Protein 7LWH (pdb70)

B-factor: mean 33.45, std 17.4, range [9.95, 141.79]

Radius of gyration: 21.9 Å; Cα contacts (8 Å, |Δi|>4): 485; chains: 2; bounding box: 52×49×63 Å

Foldseek 3Di:
DEWEAALPDIDADPDDQQDALQRVLVVVCVVLVHDVSLQKFWWDDDPHDIDTGDRPGHPVVDPFDPDPHGYTYIAGLADDLQCVLPPFALSVLVSVLSVLQCCQQQVVADDDLVLLLLLLLLVCCLVPPADDCVPCDQCNCVPPSRHHVVNVVVDPDDPSRSVVSSVVNNNVPHPQYNSRSSSVSVRSSSVQQCPAWDWAWKAFPVRQIWIWTQHLQFIFIGRVVDSRDGPDGQGLVQWPDWDDDDQKIWTHGPDPVDDITMIGHPDPVVVVVVVVSRVSSSVSNVQSVDDDDVVVVVSNVVNVVVVVVVVVVVD/DPPPPCPVVVVVVVVVCVVVDPD

Solvent-accessible surface area: 19196 Å² total; per-residue (Å²): 89,5,72,0,28,8,48,93,44,110,29,101,20,146,24,85,155,153,49,83,0,111,56,0,15,41,41,0,4,158,81,43,43,6,94,2,39,67,7,14,7,1,36,6,88,36,185,149,48,97,8,27,7,78,68,126,85,62,2,94,99,9,88,30,54,196,110,143,49,16,45,0,79,3,33,4,39,14,22,2,29,46,0,76,119,34,10,20,30,82,40,0,24,26,9,1,8,33,11,0,51,121,9,2,21,78,72,127,8,79,0,23,18,19,0,2,0,2,2,3,0,18,14,3,1,8,138,78,30,54,59,59,84,84,100,16,124,201,30,46,4,75,176,46,118,29,10,0,147,53,0,76,106,82,37,115,22,71,116,71,54,10,14,97,49,0,18,75,42,0,42,122,9,167,47,106,50,115,37,86,0,7,24,28,4,1,70,0,0,22,47,8,81,21,19,11,20,40,43,26,79,6,118,24,116,178,31,65,106,7,13,0,0,0,12,12,93,0,2,13,1,4,50,49,157,65,104,60,89,43,119,62,52,6,41,1,88,94,13,141,56,44,44,69,79,139,83,44,2,10,0,66,13,97,62,188,172,74,121,74,39,92,2,44,5,88,143,107,111,48,2,135,38,0,45,98,3,6,107,47,5,42,55,9,10,100,99,60,124,143,102,75,58,114,88,31,106,85,2,60,35,94,22,155,125,79,118,61,115,100,87,153,128,186,172,157,96,18,36,132,22,113,150,13,3,70,71,3,84,88,44,1,130,102,66,34,73,213

Nearest PDB structures (foldseek):
  7lwh-assembly1_A  TM=1.003E+00  e=2.485E-61  Homo sapiens
  4zrk-assembly3_C  TM=9.806E-01  e=9.243E-53  Mus musculus
  1isn-assembly1_A  TM=9.657E-01  e=2.397E-52  Mus musculus
  6cds-assembly2_B  TM=9.079E-01  e=3.383E-54  Homo sapiens
  4zrj-assembly1_A  TM=9.533E-01  e=4.949E-51  Homo sapiens

InterPro domains:
  IPR000299 FERM domain [PS50057] (22-311)
  IPR000798 Ezrin/radixin/moesin-like [PR00661] (34-53)
  IPR000798 Ezrin/radixin/moesin-like [PR00661] (85-104)
  IPR000798 Ezrin/radixin/moesin-like [PR00661] (129-150)
  IPR000798 Ezrin/radixin/moesin-like [PR00661] (175-192)
  IPR000798 Ezrin/radixin/moesin-like [PR00661] (225-245)
  IPR000798 Ezrin/radixin/moesin-like [PR00661] (300-319)
  IPR000798 Ezrin/radixin/moesin-like [PR00661] (572-593)
  IPR008954 Moesin tail domain superfamily [G3DSA:6.10.360.10] (520-594)
  IPR008954 Moesin tail domain superfamily [SSF48678] (503-595)
  IPR011174 Ezrin/radixin/moesin [PIRSF002305] (15-595)
  IPR011174 Ezrin/radixin/moesin [PTHR23281] (15-594)
  IPR011259 Ezrin/radixin/moesin, C-terminal [PF00769] (519-595)
  IPR011993 PH-like domain superfamily [G3DSA:2.30.29.30] (217-312)
  IPR014352 FERM/acyl-CoA-binding protein superfamily [G3DSA:1.20.80.10] (99-215)
  IPR018979 FERM, N-terminal [PF09379] (28-86)
  IPR018980 FERM, C-terminal PH-like domain [PF09380] (226-314)
  IPR018980 FERM, C-terminal PH-like domain [SM01196] (226-315)
  IPR019747 FERM conserved site [PS00660] (74-104)
  IPR019747 FERM conserved site [PS00661] (192-221)

GO terms:
  GO:0005515 protein binding (F, IPI)
  GO:0005737 cytoplasm (C, IDA)
  GO:0035329 hippo signaling (P, IDA)
  GO:0035591 signaling adaptor activity (F, IDA)
  GO:0060243 negative regulation of cell growth involved in contact inhibition (P, IDA)
  GO:0005730 nucleolus (C, IDA)
  GO:0048471 perinuclear region of cytoplasm (C, IDA)
  GO:0005769 early endosome (C, IDA)
  GO:0022408 negative regulation of cell-cell adhesion (P, IDA)
  GO:0046426 negative regulation of receptor signaling pathway via JAK-STAT (P, IDA)
  GO:0008285 negative regulation of cell population proliferation (P, IDA)
  GO:0001953 negative regulation of cell-matrix adhesion (P, TAS)
  GO:0030336 negative regulation of cell migration (P, TAS)
  GO:0014010 Schwann cell proliferation (P, IMP)
  GO:0030036 actin cytoskeleton organization (P, IMP)
  GO:0051496 positive regulation of stress fiber assembly (P, IMP)
  GO:0008285 negative regulation of cell population proliferation (P, IMP)
  GO:0005634 nucleus (C, IDA)
  GO:0035330 regulation of hippo signaling (P, IMP)
  GO:0042981 regulation of apoptotic process (P, IMP)

Secondary structure (DSSP, 8-state):
-EEEE-SS-EEEE---TT-BHHHHHHHHHHHHT---GGGEEEEEESSS-EEE--TTSBTTTSS----SSEEEEEEESS--S-HHHH--SHHHHHHHHHHHHHHHHTTSS---HHHHHHHHHHHHHHHH-S--TTTS-TTTTTT---S-HHHHTTB---HHHHHHHHHHHHHHTTT--HHHHHHHHHHHHTTSTTTTPEEEEEEETT--EEEEEE-SSEEEEE-TT-SSS-SEEEEGGGEEEEEEETTEEEEEESSTTSPPEEEE-S-HHHHHHHHHHHHHHHHHHHHTTSPPPHHHHHHHHHHHHHHHHHHHHH-/-TTGGGHHHHHHHHHHHGGGB--

Structure (mmCIF, N/CA/C/O backbone):
data_7LWH
#
_entry.id   7LWH
#
_cell.length_a   52.241
_cell.length_b   84.241
_cell.length_c   95.859
_cell.angle_alpha   90
_cell.angle_beta   90
_cell.angle_gamma   90
#
_symmetry.space_group_name_H-M   'P 21 21 21'
#
loop_
_entity.id
_entity.type
_entity.pdbx_description
1 polymer Merlin
2 polymer 'Serine/threonine-protein kinase LATS1'
3 non-polymer IMIDAZOLE
4 non-polymer GLYCEROL
5 water water
#
loop_
_atom_site.group_PDB
_atom_site.id
_atom_site.type_symbol
_atom_site.label_atom_id
_atom_site.label_alt_id
_atom_site.label_comp_id
_atom_site.label_asym_id
_atom_site.label_entity_id
_atom_site.label_seq_id
_atom_site.pdbx_PDB_ins_code
_atom_site.Cartn_x
_atom_site.Cartn_y
_atom_site.Cartn_z
_atom_site.occupancy
_atom_site.B_iso_or_equiv
_atom_site.auth_seq_id
_atom_site.auth_comp_id
_atom_site.auth_asym_id
_atom_site.auth_atom_id
_atom_site.pdbx_PDB_model_num
ATOM 1 N N . THR A 1 23 ? -27.259 23.44 -6.473 0 51.41 23 THR A N 1
ATOM 2 C CA . THR A 1 23 ? -26.227 22.631 -7.113 0 51.85 23 THR A CA 1
ATOM 3 C C . THR A 1 23 ? -25.758 21.51 -6.191 0 50.84 23 THR A C 1
ATOM 4 O O . THR A 1 23 ? -25.208 21.777 -5.125 0 51.15 23 THR A O 1
ATOM 8 N N . VAL A 1 24 ? -25.975 20.256 -6.597 1 45.54 24 VAL A N 1
ATOM 9 C CA . VAL A 1 24 ? -25.57 19.1 -5.792 1 45.79 24 VAL A CA 1
ATOM 10 C C . VAL A 1 24 ? -24.334 18.376 -6.354 1 45.03 24 VAL A C 1
ATOM 11 O O . VAL A 1 24 ? -24.318 18.004 -7.526 1 45.72 24 VAL A O 1
ATOM 15 N N . ARG A 1 25 ? -23.315 18.154 -5.507 1 43.74 25 ARG A N 1
ATOM 16 C CA . ARG A 1 25 ? -22.086 17.441 -5.865 1 43.04 25 ARG A CA 1
ATOM 17 C C . ARG A 1 25 ? -22.174 15.983 -5.366 1 40.99 25 ARG A C 1
ATOM 18 O O . ARG A 1 25 ? -22.429 15.757 -4.188 1 41.13 25 ARG A O 1
ATOM 26 N N . ILE A 1 26 ? -21.971 15.008 -6.258 1 39.51 26 ILE A N 1
ATOM 27 C CA . ILE A 1 26 ? -22.012 13.59 -5.892 1 38.52 26 ILE A CA 1
ATOM 28 C C . ILE A 1 26 ? -20.616 12.988 -6.029 1 37.33 26 ILE A C 1
ATOM 29 O O . ILE A 1 26 ? -20.075 12.95 -7.127 1 37.46 26 ILE A O 1
ATOM 34 N N . VAL A 1 27 ? -20.035 12.516 -4.927 1 36.18 27 VAL A N 1
ATOM 35 C CA . VAL A 1 27 ? -18.699 11.917 -4.953 1 35.16 27 VAL A CA 1
ATOM 36 C C . VAL A 1 27 ? -18.77 10.376 -4.876 1 33.74 27 VAL A C 1
ATOM 37 O O . VAL A 1 27 ? -19.207 9.84 -3.857 1 33.97 27 VAL A O 1
ATOM 41 N N . THR A 1 28 ? -18.38 9.676 -5.95 1 32.65 28 THR A N 1
ATOM 42 C CA . THR A 1 28 ? -18.278 8.204 -5.954 1 31.85 28 THR A CA 1
ATOM 43 C C . THR A 1 28 ? -16.811 7.84 -5.565 1 31.62 28 THR A C 1
ATOM 44 O O . THR A 1 28 ? -15.991 8.748 -5.353 1 31.82 28 THR A O 1
ATOM 48 N N . MET A 1 29 ? -16.468 6.536 -5.481 1 31.04 29 MET A N 1
ATOM 49 C CA . MET A 1 29 ? -15.102 6.151 -5.152 1 31.88 29 MET A CA 1
ATOM 50 C C . MET A 1 29 ? -14.069 6.606 -6.204 1 34.32 29 MET A C 1
ATOM 51 O O . MET A 1 29 ? -12.891 6.743 -5.855 1 34.77 29 MET A O 1
ATOM 56 N N . ASP A 1 30 ? -14.494 6.85 -7.469 1 36.02 30 ASP A N 1
ATOM 57 C CA . ASP A 1 30 ? -13.518 7.273 -8.483 1 38.06 30 ASP A CA 1
ATOM 58 C C . ASP A 1 30 ? -13.924 8.471 -9.329 1 41.03 30 ASP A C 1
ATOM 59 O O . ASP A 1 30 ? -13.185 8.82 -10.249 1 41.34 30 ASP A O 1
ATOM 64 N N . ALA A 1 31 ? -15.088 9.074 -9.062 1 42.48 31 ALA A N 1
ATOM 65 C CA . ALA A 1 31 ? -15.56 10.187 -9.889 1 44.55 31 ALA A CA 1
ATOM 66 C C . ALA A 1 31 ? -16.353 11.217 -9.094 1 46.84 31 ALA A C 1
ATOM 67 O O . ALA A 1 31 ? -16.849 10.922 -8.011 1 46.95 31 ALA A O 1
ATOM 69 N N . GLU A 1 32 ? -16.448 12.447 -9.617 1 48.6 32 GLU A N 1
ATOM 70 C CA . GLU A 1 32 ? -17.228 13.506 -9.001 1 50.57 32 GLU A CA 1
ATOM 71 C C . GLU A 1 32 ? -18.193 14.022 -10.06 1 52.26 32 GLU A C 1
ATOM 72 O O . GLU A 1 32 ? -17.779 14.33 -11.178 1 52.28 32 GLU A O 1
ATOM 78 N N . MET A 1 33 ? -19.486 14.039 -9.741 1 53.34 33 MET A N 1
ATOM 79 C CA . MET A 1 33 ? -20.5 14.497 -10.68 1 55.06 33 MET A CA 1
ATOM 80 C C . MET A 1 33 ? -21.23 15.716 -10.13 1 56 33 MET A C 1
ATOM 81 O O . MET A 1 33 ? -21.303 15.907 -8.916 1 56 33 MET A O 1
ATOM 86 N N . GLU A 1 34 ? -21.789 16.534 -11.024 1 56.66 34 GLU A N 1
ATOM 87 C CA . GLU A 1 34 ? -22.575 17.686 -10.609 1 57.66 34 GLU A CA 1
ATOM 88 C C . GLU A 1 34 ? -23.955 17.603 -11.24 1 58.3 34 GLU A C 1
ATOM 89 O O . GLU A 1 34 ? -24.073 17.284 -12.423 1 58.6 34 GLU A O 1
ATOM 95 N N . PHE A 1 35 ? -25.003 17.798 -10.434 1 58.44 35 PHE A N 1
ATOM 96 C CA . PHE A 1 35 ? -26.369 17.692 -10.933 1 59.13 35 PHE A CA 1
ATOM 97 C C . PHE A 1 35 ? -27.181 18.946 -10.663 1 59.39 35 PHE A C 1
ATOM 98 O O . PHE A 1 35 ? -27.009 19.58 -9.622 1 59.48 35 PHE A O 1
ATOM 106 N N . ASN A 1 36 ? -28.071 19.298 -11.6 0 63.21 36 ASN A N 1
ATOM 107 C CA . ASN A 1 36 ? -28.958 20.447 -11.463 0 64.05 36 ASN A CA 1
ATOM 108 C C . ASN A 1 36 ? -30.234 19.953 -10.793 0 64.35 36 ASN A C 1
ATOM 109 O O . ASN A 1 36 ? -31.247 19.734 -11.455 0 64.68 36 ASN A O 1
ATOM 114 N N . CYS A 1 37 ? -30.159 19.734 -9.48 1 65.02 37 CYS A N 1
ATOM 115 C CA . CYS A 1 37 ? -31.248 19.207 -8.665 1 65.64 37 CYS A CA 1
ATOM 116 C C . CYS A 1 37 ? -32.434 20.162 -8.555 1 66.3 37 CYS A C 1
ATOM 117 O O . CYS A 1 37 ? -32.249 21.358 -8.339 1 66.51 37 CYS A O 1
ATOM 120 N N . GLU A 1 38 ? -33.653 19.633 -8.699 1 66.51 38 GLU A N 1
ATOM 121 C CA . GLU A 1 38 ? -34.86 20.448 -8.58 1 67.28 38 GLU A CA 1
ATOM 122 C C . GLU A 1 38 ? -35.161 20.761 -7.113 1 67.92 38 GLU A C 1
ATOM 123 O O . GLU A 1 38 ? -34.779 20.001 -6.223 1 67.98 38 GLU A O 1
ATOM 129 N N . MET A 1 39 ? -35.828 21.896 -6.864 1 68.18 39 MET A N 1
ATOM 130 C CA . MET A 1 39 ? -36.17 22.361 -5.518 1 68.79 39 MET A CA 1
ATOM 131 C C . MET A 1 39 ? -37.15 21.431 -4.801 1 68.82 39 MET A C 1
ATOM 132 O O . MET A 1 39 ? -37.007 21.202 -3.602 1 68.77 39 MET A O 1
ATOM 137 N N . LYS A 1 40 ? -38.147 20.905 -5.521 0 62.27 40 LYS A N 1
ATOM 138 C CA . LYS A 1 40 ? -39.139 20.014 -4.922 0 62.03 40 LYS A CA 1
ATOM 139 C C . LYS A 1 40 ? -38.788 18.537 -5.117 0 61.04 40 LYS A C 1
ATOM 140 O O . LYS A 1 40 ? -39.68 17.699 -5.236 0 61.32 40 LYS A O 1
ATOM 146 N N . TRP A 1 41 ? -37.492 18.212 -5.126 0 59.57 41 TRP A N 1
ATOM 147 C CA . TRP A 1 41 ? -37.042 16.838 -5.312 0 58.35 41 TRP A CA 1
ATOM 148 C C . TRP A 1 41 ? -36.755 16.133 -3.994 0 55.96 41 TRP A C 1
ATOM 149 O O . TRP A 1 41 ? -36.178 16.722 -3.082 0 55.89 41 TRP A O 1
ATOM 160 N N . LYS A 1 42 ? -37.142 14.861 -3.906 1 44.52 42 LYS A N 1
ATOM 161 C CA . LYS A 1 42 ? -36.896 14.024 -2.725 1 44.88 42 LYS A CA 1
ATOM 162 C C . LYS A 1 42 ? -35.639 13.15 -2.934 1 44.23 42 LYS A C 1
ATOM 163 O O . LYS A 1 42 ? -35.146 13.043 -4.056 1 44.1 42 LYS A O 1
ATOM 169 N N . GLY A 1 43 ? -35.145 12.531 -1.86 1 44.06 43 GLY A N 1
ATOM 170 C CA . GLY A 1 43 ? -33.971 11.658 -1.894 1 43.87 43 GLY A CA 1
ATOM 171 C C . GLY A 1 43 ? -33.994 10.616 -2.995 1 43.53 43 GLY A C 1
ATOM 172 O O . GLY A 1 43 ? -32.997 10.419 -3.686 1 43.44 43 GLY A O 1
ATOM 173 N N . LYS A 1 44 ? -35.167 10.01 -3.218 1 43.39 44 LYS A N 1
ATOM 174 C CA . LYS A 1 44 ? -35.4 9.016 -4.261 1 43.74 44 LYS A CA 1
ATOM 175 C C . LYS A 1 44 ? -35.111 9.562 -5.657 1 43 44 LYS A C 1
ATOM 176 O O . LYS A 1 44 ? -34.534 8.857 -6.481 1 43.14 44 LYS A O 1
ATOM 182 N N . ASP A 1 45 ? -35.497 10.818 -5.931 1 41.92 45 ASP A N 1
ATOM 183 C CA . ASP A 1 45 ? -35.274 11.425 -7.244 1 41.02 45 ASP A CA 1
ATOM 184 C C . ASP A 1 45 ? -33.795 11.649 -7.537 1 40.23 45 ASP A C 1
ATOM 185 O O . ASP A 1 45 ? -33.342 11.391 -8.651 1 40.49 45 ASP A O 1
ATOM 190 N N . LEU A 1 46 ? -33.051 12.143 -6.551 1 39.36 46 LEU A N 1
ATOM 191 C CA . LEU A 1 46 ? -31.622 12.377 -6.718 1 38.94 46 LEU A CA 1
ATOM 192 C C . LEU A 1 46 ? -30.889 11.037 -6.822 1 38.34 46 LEU A C 1
ATOM 193 O O . LEU A 1 46 ? -30.069 10.865 -7.714 1 38.75 46 LEU A O 1
ATOM 198 N N . PHE A 1 47 ? -31.223 10.079 -5.955 1 37.82 47 PHE A N 1
ATOM 199 C CA . PHE A 1 47 ? -30.59 8.758 -5.966 1 37.51 47 PHE A CA 1
ATOM 200 C C . PHE A 1 47 ? -30.784 8.049 -7.303 1 38.09 47 PHE A C 1
ATOM 201 O O . PHE A 1 47 ? -29.812 7.566 -7.893 1 37.43 47 PHE A O 1
ATOM 209 N N . ASP A 1 48 ? -32.03 8.057 -7.826 1 39.1 48 ASP A N 1
ATOM 210 C CA . ASP A 1 48 ? -32.335 7.435 -9.111 1 40.17 48 ASP A CA 1
ATOM 211 C C . ASP A 1 48 ? -31.572 8.058 -10.262 1 40.34 48 ASP A C 1
ATOM 212 O O . ASP A 1 48 ? -31.106 7.334 -11.139 1 40.4 48 ASP A O 1
ATOM 217 N N . LEU A 1 49 ? -31.396 9.388 -10.239 1 40.28 49 LEU A N 1
ATOM 218 C CA . LEU A 1 49 ? -30.643 10.09 -11.268 1 40.65 49 LEU A CA 1
ATOM 219 C C . LEU A 1 49 ? -29.185 9.654 -11.26 1 40.1 49 LEU A C 1
ATOM 220 O O . LEU A 1 49 ? -28.626 9.38 -12.319 1 40.59 49 LEU A O 1
ATOM 225 N N . VAL A 1 50 ? -28.581 9.563 -10.065 1 39.35 50 VAL A N 1
ATOM 226 C CA . VAL A 1 50 ? -27.189 9.145 -9.905 1 38.29 50 VAL A CA 1
ATOM 227 C C . VAL A 1 50 ? -27.003 7.727 -10.427 1 37.12 50 VAL A C 1
ATOM 228 O O . VAL A 1 50 ? -26.098 7.484 -11.22 1 36.85 50 VAL A O 1
ATOM 232 N N . CYS A 1 51 ? -27.879 6.798 -10.011 1 36.64 51 CYS A N 1
ATOM 233 C CA . CYS A 1 51 ? -27.78 5.416 -10.47 1 36.27 51 CYS A CA 1
ATOM 234 C C . CYS A 1 51 ? -27.967 5.304 -11.995 1 37.48 51 CYS A C 1
ATOM 235 O O . CYS A 1 51 ? -27.228 4.559 -12.635 1 36.83 51 CYS A O 1
ATOM 238 N N . ARG A 1 52 ? -28.899 6.086 -12.587 1 38.97 52 ARG A N 1
ATOM 239 C CA . ARG A 1 52 ? -29.106 6.069 -14.042 1 40.33 52 ARG A CA 1
ATOM 240 C C . ARG A 1 52 ? -27.865 6.589 -14.752 1 40.74 52 ARG A C 1
ATOM 241 O O . ARG A 1 52 ? -27.392 5.963 -15.697 1 41.01 52 ARG A O 1
ATOM 249 N N . THR A 1 53 ? -27.303 7.706 -14.264 1 40.6 53 THR A N 1
ATOM 250 C CA . THR A 1 53 ? -26.106 8.311 -14.845 1 40.71 53 THR A CA 1
ATOM 251 C C . THR A 1 53 ? -24.932 7.339 -14.815 1 40.37 53 THR A C 1
ATOM 252 O O . THR A 1 53 ? -24.17 7.258 -15.779 1 40.96 53 THR A O 1
ATOM 256 N N . LEU A 1 54 ? -24.808 6.558 -13.728 1 38.79 54 LEU A N 1
ATOM 257 C CA . LEU A 1 54 ? -23.734 5.58 -13.618 1 37.66 54 LEU A CA 1
ATOM 258 C C . LEU A 1 54 ? -23.986 4.281 -14.403 1 36.36 54 LEU A C 1
ATOM 259 O O . LEU A 1 54 ? -23.05 3.509 -14.593 1 37.12 54 LEU A O 1
ATOM 264 N N . GLY A 1 55 ? -25.23 4.017 -14.792 1 34.61 55 GLY A N 1
ATOM 265 C CA . GLY A 1 55 ? -25.609 2.765 -15.451 1 33.47 55 GLY A CA 1
ATOM 266 C C . GLY A 1 55 ? -25.662 1.611 -14.45 1 31.99 55 GLY A C 1
ATOM 267 O O . GLY A 1 55 ? -25.446 0.445 -14.798 1 32.19 55 GLY A O 1
ATOM 268 N N . LEU A 1 56 ? -25.955 1.94 -13.196 1 29.93 56 LEU A N 1
ATOM 269 C CA . LEU A 1 56 ? -25.973 0.989 -12.09 1 29.36 56 LEU A CA 1
ATOM 270 C C . LEU A 1 56 ? -27.399 0.523 -11.779 1 28.93 56 LEU A C 1
ATOM 271 O O . LEU A 1 56 ? -28.247 1.316 -11.367 1 29.92 56 LEU A O 1
ATOM 276 N N . ARG A 1 57 ? -27.663 -0.767 -11.977 1 27.8 57 ARG A N 1
ATOM 277 C CA . ARG A 1 57 ? -28.981 -1.334 -11.721 1 27.98 57 ARG A CA 1
ATOM 278 C C . ARG A 1 57 ? -29.146 -2.002 -10.35 1 26.99 57 ARG A C 1
ATOM 279 O O . ARG A 1 57 ? -30.27 -2.146 -9.874 1 26.96 57 ARG A O 1
ATOM 287 N N . GLU A 1 58 ? -28.036 -2.403 -9.691 1 26.21 58 GLU A N 1
ATOM 288 C CA . GLU A 1 58 ? -28.127 -3.015 -8.354 1 25.29 58 GLU A CA 1
ATOM 289 C C . GLU A 1 58 ? -28.123 -1.908 -7.31 1 24.93 58 GLU A C 1
ATOM 290 O O . GLU A 1 58 ? -27.202 -1.799 -6.469 1 24.38 58 GLU A O 1
ATOM 296 N N . THR A 1 59 ? -29.158 -1.078 -7.355 1 23.67 59 THR A N 1
ATOM 297 C CA . THR A 1 59 ? -29.237 0.106 -6.521 1 24.38 59 THR A CA 1
ATOM 298 C C . THR A 1 59 ? -29.412 -0.178 -5.055 1 24.16 59 THR A C 1
ATOM 299 O O . THR A 1 59 ? -29.036 0.65 -4.234 1 24.96 59 THR A O 1
ATOM 303 N N . TRP A 1 60 ? -29.97 -1.352 -4.718 1 23.72 60 TRP A N 1
ATOM 304 C CA . TRP A 1 60 ? -30.278 -1.705 -3.337 1 23.16 60 TRP A CA 1
ATOM 305 C C . TRP A 1 60 ? -29.057 -1.741 -2.408 1 21.05 60 TRP A C 1
ATOM 306 O O . TRP A 1 60 ? -29.221 -1.606 -1.19 1 22.17 60 TRP A O 1
ATOM 317 N N . PHE A 1 61 ? -27.862 -1.911 -2.98 1 19.59 61 PHE A N 1
ATOM 318 C CA . PHE A 1 61 ? -26.658 -1.918 -2.115 1 18.75 61 PHE A CA 1
ATOM 319 C C . PHE A 1 61 ? -26.236 -0.533 -1.683 1 20.65 61 PHE A C 1
ATOM 320 O O . PHE A 1 61 ? -25.421 -0.411 -0.762 1 21.09 61 PHE A O 1
ATOM 328 N N . PHE A 1 62 ? -26.674 0.511 -2.409 1 21.16 62 PHE A N 1
ATOM 329 C CA . PHE A 1 62 ? -26.112 1.838 -2.258 1 22.17 62 PHE A CA 1
ATOM 330 C C . PHE A 1 62 ? -26.99 2.906 -1.602 1 23.66 62 PHE A C 1
ATOM 331 O O . PHE A 1 62 ? -28.215 2.774 -1.49 1 24.11 62 PHE A O 1
ATOM 339 N N . GLY A 1 63 ? -26.326 3.965 -1.167 1 23.48 63 GLY A N 1
ATOM 340 C CA . GLY A 1 63 ? -26.964 5.112 -0.548 1 24.75 63 GLY A CA 1
ATOM 341 C C . GLY A 1 63 ? -26.157 6.377 -0.789 1 26.26 63 GLY A C 1
ATOM 342 O O . GLY A 1 63 ? -25.055 6.335 -1.36 1 25.79 63 GLY A O 1
ATOM 343 N N . LEU A 1 64 ? -26.715 7.51 -0.377 1 27.21 64 LEU A N 1
ATOM 344 C CA . LEU A 1 64 ? -26.026 8.793 -0.508 1 29.12 64 LEU A CA 1
ATOM 345 C C . LEU A 1 64 ? -25.785 9.269 0.909 1 31.02 64 LEU A C 1
ATOM 346 O O . LEU A 1 64 ? -26.728 9.446 1.675 1 32.48 64 LEU A O 1
ATOM 351 N N . GLN A 1 65 ? -24.523 9.362 1.303 1 31.32 65 GLN A N 1
ATOM 352 C CA . GLN A 1 65 ? -24.125 9.701 2.656 1 32.84 65 GLN A CA 1
ATOM 353 C C . GLN A 1 65 ? -23.654 11.157 2.791 1 34.48 65 GLN A C 1
ATOM 354 O O . GLN A 1 65 ? -23.127 11.722 1.848 1 34.72 65 GLN A O 1
ATOM 360 N N . TYR A 1 66 ? -23.864 11.761 3.958 1 36.04 66 TYR A N 1
ATOM 361 C CA . TYR A 1 66 ? -23.399 13.122 4.254 1 37.78 66 TYR A CA 1
ATOM 362 C C . TYR A 1 66 ? -22.985 13.228 5.722 1 38.4 66 TYR A C 1
ATOM 363 O O . TYR A 1 66 ? -23.379 12.383 6.532 1 39.02 66 TYR A O 1
ATOM 372 N N . THR A 1 67 ? -22.184 14.244 6.076 0 44.23 67 THR A N 1
ATOM 373 C CA . THR A 1 67 ? -21.734 14.414 7.457 0 46.37 67 THR A CA 1
ATOM 374 C C . THR A 1 67 ? -21.986 15.832 7.967 0 47.39 67 THR A C 1
ATOM 375 O O . THR A 1 67 ? -21.577 16.799 7.329 0 47.99 67 THR A O 1
ATOM 379 N N . ILE A 1 68 ? -22.653 15.957 9.121 0 55.09 68 ILE A N 1
ATOM 380 C CA . ILE A 1 68 ? -22.942 17.259 9.716 0 57.25 68 ILE A CA 1
ATOM 381 C C . ILE A 1 68 ? -22.683 17.248 11.229 0 58.99 68 ILE A C 1
ATOM 382 O O . ILE A 1 68 ? -23.302 16.472 11.955 0 59.41 68 ILE A O 1
ATOM 387 N N . LYS A 1 69 ? -21.762 18.114 11.689 0 59.78 69 LYS A N 1
ATOM 388 C CA . LYS A 1 69 ? -21.375 18.257 13.094 0 60.82 69 LYS A CA 1
ATOM 389 C C . LYS A 1 69 ? -20.973 16.928 13.742 0 61.36 69 LYS A C 1
ATOM 390 O O . LYS A 1 69 ? -21.477 16.584 14.812 0 61.8 69 LYS A O 1
ATOM 396 N N . ASP A 1 70 ? -20.074 16.185 13.073 0 95.37 70 ASP A N 1
ATOM 397 C CA . ASP A 1 70 ? -19.557 14.884 13.505 0 95.98 70 ASP A CA 1
ATOM 398 C C . ASP A 1 70 ? -20.654 13.825 13.65 0 96.25 70 ASP A C 1
ATOM 399 O O . ASP A 1 70 ? -20.81 13.233 14.717 0 96.3 70 ASP A O 1
ATOM 404 N N . THR A 1 71 ? -21.416 13.589 12.574 0 59.45 71 THR A N 1
ATOM 405 C CA . THR A 1 71 ? -22.49 12.598 12.574 0 58.37 71 THR A CA 1
ATOM 406 C C . THR A 1 71 ? -22.712 12.037 11.172 0 56.38 71 THR A C 1
ATOM 407 O O . THR A 1 71 ? -23.061 12.78 10.257 0 56.61 71 THR A O 1
ATOM 409 N N . VAL A 1 72 ? -22.51 10.729 11.003 0 45.59 72 VAL A N 1
ATOM 410 C CA . VAL A 1 72 ? -22.686 10.07 9.713 0 45.97 72 VAL A CA 1
ATOM 411 C C . VAL A 1 72 ? -24.164 9.761 9.463 0 44.95 72 VAL A C 1
ATOM 412 O O . VAL A 1 72 ? -24.8 9.104 10.285 0 45.54 72 VAL A O 1
ATOM 416 N N . ALA A 1 73 ? -24.716 10.239 8.34 1 38.93 73 ALA A N 1
ATOM 417 C CA . ALA A 1 73 ? -26.127 10.009 8.022 1 38.97 73 ALA A CA 1
ATOM 418 C C . ALA A 1 73 ? -26.394 9.707 6.542 1 37.68 73 ALA A C 1
ATOM 419 O O . ALA A 1 73 ? -25.62 10.113 5.676 1 37.82 73 ALA A O 1
ATOM 421 N N . TRP A 1 74 ? -27.513 9.014 6.245 1 36.36 74 TRP A N 1
ATOM 422 C CA . TRP A 1 74 ? -27.883 8.688 4.867 1 35.35 74 TRP A CA 1
ATOM 423 C C . TRP A 1 74 ? -29.072 9.516 4.42 1 36.78 74 TRP A C 1
ATOM 424 O O . TRP A 1 74 ? -29.98 9.775 5.211 1 36.72 74 TRP A O 1
ATOM 435 N N . LEU A 1 75 ? -29.103 9.865 3.139 1 37.53 75 LEU A N 1
ATOM 436 C CA . LEU A 1 75 ? -30.196 10.616 2.539 1 39.16 75 LEU A CA 1
ATOM 437 C C . LEU A 1 75 ? -31.45 9.744 2.568 1 40.18 75 LEU A C 1
ATOM 438 O O . LEU A 1 75 ? -31.432 8.628 2.053 1 40.16 75 LEU A O 1
ATOM 443 N N . LYS A 1 76 ? -32.515 10.217 3.235 1 40.83 76 LYS A N 1
ATOM 444 C CA . LYS A 1 76 ? -33.762 9.462 3.302 1 41.97 76 LYS A CA 1
ATOM 445 C C . LYS A 1 76 ? -34.485 9.579 1.971 1 43.23 76 LYS A C 1
ATOM 446 O O . LYS A 1 76 ? -34.578 10.671 1.414 1 43.58 76 LYS A O 1
ATOM 452 N N . MET A 1 77 ? -34.951 8.451 1.431 1 43.89 77 MET A N 1
ATOM 453 C CA . MET A 1 77 ? -35.636 8.439 0.144 1 44.9 77 MET A CA 1
ATOM 454 C C . MET A 1 77 ? -36.982 9.161 0.183 1 45.57 77 MET A C 1
ATOM 455 O O . MET A 1 77 ? -37.323 9.829 -0.786 1 46.1 77 MET A O 1
ATOM 460 N N . ASP A 1 78 ? -37.722 9.054 1.296 0 52.38 78 ASP A N 1
ATOM 461 C CA . ASP A 1 78 ? -39.038 9.678 1.439 0 54.45 78 ASP A CA 1
ATOM 462 C C . ASP A 1 78 ? -39.011 11.093 2.033 0 55.78 78 ASP A C 1
ATOM 463 O O . ASP A 1 78 ? -40.018 11.548 2.571 0 56.03 78 ASP A O 1
ATOM 468 N N . LYS A 1 79 ? -37.878 11.791 1.928 1 54.53 79 LYS A N 1
ATOM 469 C CA . LYS A 1 79 ? -37.748 13.153 2.443 1 54.93 79 LYS A CA 1
ATOM 470 C C . LYS A 1 79 ? -37.146 14.079 1.377 1 55.05 79 LYS A C 1
ATOM 471 O O . LYS A 1 79 ? -36.375 13.624 0.532 1 54.95 79 LYS A O 1
ATOM 477 N N . LYS A 1 80 ? -37.515 15.373 1.397 1 55 80 LYS A N 1
ATOM 478 C CA . LYS A 1 80 ? -36.98 16.354 0.454 1 55.54 80 LYS A CA 1
ATOM 479 C C . LYS A 1 80 ? -35.488 16.518 0.704 1 55.51 80 LYS A C 1
ATOM 480 O O . LYS A 1 80 ? -35.063 16.546 1.858 1 55.67 80 LYS A O 1
ATOM 486 N N . VAL A 1 81 ? -34.694 16.615 -0.368 1 55.34 81 VAL A N 1
ATOM 487 C CA . VAL A 1 81 ? -33.241 16.767 -0.274 1 55.71 81 VAL A CA 1
ATOM 488 C C . VAL A 1 81 ? -32.841 17.974 0.581 1 56.41 81 VAL A C 1
ATOM 489 O O . VAL A 1 81 ? -32.048 17.83 1.513 1 56.67 81 VAL A O 1
ATOM 493 N N . LEU A 1 82 ? -33.433 19.145 0.299 0 65.37 82 LEU A N 1
ATOM 494 C CA . LEU A 1 82 ? -33.152 20.392 1.012 0 66.82 82 LEU A CA 1
ATOM 495 C C . LEU A 1 82 ? -33.623 20.398 2.469 0 68.06 82 LEU A C 1
ATOM 496 O O . LEU A 1 82 ? -33.058 21.122 3.286 0 68.35 82 LEU A O 1
ATOM 501 N N . ASP A 1 83 ? -34.648 19.602 2.799 0 68.63 83 ASP A N 1
ATOM 502 C CA . ASP A 1 83 ? -35.168 19.536 4.168 0 69.84 83 ASP A CA 1
ATOM 503 C C . ASP A 1 83 ? -34.256 18.785 5.149 0 70.94 83 ASP A C 1
ATOM 504 O O . ASP A 1 83 ? -34.45 18.893 6.359 0 70.95 83 ASP A O 1
ATOM 509 N N . HIS A 1 84 ? -33.276 18.026 4.637 1 64.54 84 HIS A N 1
ATOM 510 C CA . HIS A 1 84 ? -32.326 17.268 5.455 1 65.1 84 HIS A CA 1
ATOM 511 C C . HIS A 1 84 ? -31.411 18.18 6.288 1 65.48 84 HIS A C 1
ATOM 512 O O . HIS A 1 84 ? -31.212 19.342 5.936 1 65.65 84 HIS A O 1
ATOM 519 N N . ASP A 1 85 ? -30.814 17.643 7.363 0 75.39 85 ASP A N 1
ATOM 520 C CA . ASP A 1 85 ? -29.919 18.415 8.226 0 76.86 85 ASP A CA 1
ATOM 521 C C . ASP A 1 85 ? -28.549 18.72 7.604 0 77.84 85 ASP A C 1
ATOM 522 O O . ASP A 1 85 ? -27.635 19.111 8.325 0 77.83 85 ASP A O 1
ATOM 527 N N . VAL A 1 86 ? -28.406 18.56 6.281 0 78.57 86 VAL A N 1
ATOM 528 C CA . VAL A 1 86 ? -27.157 18.843 5.577 0 79.78 86 VAL A CA 1
ATOM 529 C C . VAL A 1 86 ? -26.886 20.361 5.536 0 80.97 86 VAL A C 1
ATOM 530 O O . VAL A 1 86 ? -27.822 21.16 5.613 0 81.01 86 VAL A O 1
ATOM 534 N N . SER A 1 87 ? -25.605 20.756 5.476 0 81.78 87 SER A N 1
ATOM 535 C CA . SER A 1 87 ? -25.205 22.161 5.453 0 83.09 87 SER A CA 1
ATOM 536 C C . SER A 1 87 ? -25.74 22.887 4.223 0 84.27 87 SER A C 1
ATOM 537 O O . SER A 1 87 ? -25.854 22.287 3.155 0 84.43 87 SER A O 1
ATOM 540 N N . LYS A 1 88 ? -26.048 24.183 4.363 0 84.84 88 LYS A N 1
ATOM 541 C CA . LYS A 1 88 ? -26.554 24.968 3.24 0 85.9 88 LYS A CA 1
ATOM 542 C C . LYS A 1 88 ? -25.425 25.609 2.431 0 86.75 88 LYS A C 1
ATOM 543 O O . LYS A 1 88 ? -25.571 26.726 1.938 0 86.99 88 LYS A O 1
ATOM 549 N N . GLU A 1 89 ? -24.301 24.892 2.298 1 127.44 89 GLU A N 1
ATOM 550 C CA . GLU A 1 89 ? -23.134 25.306 1.522 1 127.93 89 GLU A CA 1
ATOM 551 C C . GLU A 1 89 ? -23.517 25.301 0.033 1 128.22 89 GLU A C 1
ATOM 552 O O . GLU A 1 89 ? -24.326 24.467 -0.379 1 128.31 89 GLU A O 1
ATOM 558 N N . GLU A 1 90 ? -22.95 26.222 -0.777 0 70.39 90 GLU A N 1
ATOM 559 C CA . GLU A 1 90 ? -23.244 26.32 -2.218 0 69.41 90 GLU A CA 1
ATOM 560 C C . GLU A 1 90 ? -23.235 24.945 -2.937 0 67.26 90 GLU A C 1
ATOM 561 O O . GLU A 1 90 ? -24.289 24.55 -3.439 0 67.68 90 GLU A O 1
ATOM 567 N N . PRO A 1 91 ? -22.147 24.14 -2.885 0 52.18 91 PRO A N 1
ATOM 568 C CA . PRO A 1 91 ? -22.208 22.808 -3.495 0 51.57 91 PRO A CA 1
ATOM 569 C C . PRO A 1 91 ? -22.607 21.767 -2.447 0 50.46 91 PRO A C 1
ATOM 570 O O . PRO A 1 91 ? -21.736 21.227 -1.766 0 50.71 91 PRO A O 1
ATOM 574 N N . VAL A 1 92 ? -23.921 21.486 -2.304 1 45.89 92 VAL A N 1
ATOM 575 C CA . VAL A 1 92 ? -24.442 20.485 -1.349 1 46.06 92 VAL A CA 1
ATOM 576 C C . VAL A 1 92 ? -23.873 19.125 -1.756 1 45.25 92 VAL A C 1
ATOM 577 O O . VAL A 1 92 ? -24.074 18.719 -2.886 1 45.72 92 VAL A O 1
ATOM 581 N N . THR A 1 93 ? -23.107 18.475 -0.883 1 44.2 93 THR A N 1
ATOM 582 C CA . THR A 1 93 ? -22.383 17.262 -1.254 1 43.34 93 THR A CA 1
ATOM 583 C C . THR A 1 93 ? -22.817 15.974 -0.562 1 41.21 93 THR A C 1
ATOM 584 O O . THR A 1 93 ? -23.04 15.938 0.646 1 41.19 93 THR A O 1
ATOM 588 N N . PHE A 1 94 ? -22.888 14.899 -1.353 1 39.25 94 PHE A N 1
ATOM 589 C CA . PHE A 1 94 ? -23.179 13.559 -0.865 1 37.64 94 PHE A CA 1
ATOM 590 C C . PHE A 1 94 ? -22.148 12.584 -1.433 1 35.09 94 PHE A C 1
ATOM 591 O O . PHE A 1 94 ? -21.64 12.767 -2.545 1 34.74 94 PHE A O 1
ATOM 599 N N . HIS A 1 95 ? -21.859 11.539 -0.667 1 33.08 95 HIS A N 1
ATOM 600 C CA . HIS A 1 95 ? -20.947 10.491 -1.077 1 31.96 95 HIS A CA 1
ATOM 601 C C . HIS A 1 95 ? -21.758 9.251 -1.417 1 29.32 95 HIS A C 1
ATOM 602 O O . HIS A 1 95 ? -22.524 8.759 -0.59 1 29.3 95 HIS A O 1
ATOM 609 N N . PHE A 1 96 ? -21.661 8.806 -2.657 1 27.17 96 PHE A N 1
ATOM 610 C CA . PHE A 1 96 ? -22.371 7.62 -3.113 1 26.12 96 PHE A CA 1
ATOM 611 C C . PHE A 1 96 ? -21.53 6.441 -2.623 1 25.06 96 PHE A C 1
ATOM 612 O O . PHE A 1 96 ? -20.38 6.288 -3.051 1 25.06 96 PHE A O 1
ATOM 620 N N . LEU A 1 97 ? -22.086 5.634 -1.716 1 24.09 97 LEU A N 1
ATOM 621 C CA . LEU A 1 97 ? -21.355 4.522 -1.123 1 24.11 97 LEU A CA 1
ATOM 622 C C . LEU A 1 97 ? -22.268 3.313 -0.919 1 23.18 97 LEU A C 1
ATOM 623 O O . LEU A 1 97 ? -23.493 3.462 -0.781 1 23 97 LEU A O 1
ATOM 628 N N . ALA A 1 98 ? -21.659 2.116 -0.826 1 21.43 98 ALA A N 1
ATOM 629 C CA . ALA A 1 98 ? -22.398 0.91 -0.503 1 20.91 98 ALA A CA 1
ATOM 630 C C . ALA A 1 98 ? -22.743 0.984 0.979 1 19.95 98 ALA A C 1
ATOM 631 O O . ALA A 1 98 ? -21.885 1.241 1.839 1 19.67 98 ALA A O 1
ATOM 633 N N . LYS A 1 99 ? -24.025 0.812 1.27 1 18.62 99 LYS A N 1
ATOM 634 C CA . LYS A 1 99 ? -24.619 0.758 2.594 1 17.65 99 LYS A CA 1
ATOM 635 C C . LYS A 1 99 ? -24.808 -0.7 3.05 1 16.98 99 LYS A C 1
ATOM 636 O O . LYS A 1 99 ? -24.862 -0.97 4.242 1 17.68 99 LYS A O 1
ATOM 642 N N . PHE A 1 100 ? -24.962 -1.638 2.069 1 16.42 100 PHE A N 1
ATOM 643 C CA . PHE A 1 100 ? -25.157 -3.059 2.356 1 16.89 100 PHE A CA 1
ATOM 644 C C . PHE A 1 100 ? -24.127 -3.85 1.568 1 16.84 100 PHE A C 1
ATOM 645 O O . PHE A 1 100 ? -23.65 -3.397 0.525 1 17.47 100 PHE A O 1
ATOM 653 N N . TYR A 1 101 ? -23.744 -5.014 2.097 1 16.2 101 TYR A N 1
ATOM 654 C CA . TYR A 1 101 ? -22.681 -5.805 1.5 1 16.5 101 TYR A CA 1
ATOM 655 C C . TYR A 1 101 ? -23.19 -7.213 1.283 1 16.8 101 TYR A C 1
ATOM 656 O O . TYR A 1 101 ? -23.839 -7.796 2.163 1 17.72 101 TYR A O 1
ATOM 665 N N . PRO A 1 102 ? -22.837 -7.815 0.151 1 16.59 102 PRO A N 1
ATOM 666 C CA . PRO A 1 102 ? -23.192 -9.223 -0.042 1 17.2 102 PRO A CA 1
ATOM 667 C C . PRO A 1 102 ? -22.405 -10.119 0.91 1 17.42 102 PRO A C 1
ATOM 668 O O . PRO A 1 102 ? -21.325 -9.731 1.388 1 17.69 102 PRO A O 1
ATOM 672 N N . GLU A 1 103 ? -22.911 -11.336 1.17 1 17.56 103 GLU A N 1
ATOM 673 C CA . GLU A 1 103 ? -22.144 -12.321 1.944 1 17.02 103 GLU A CA 1
ATOM 674 C C . GLU A 1 103 ? -21.004 -12.866 1.06 1 18.02 103 GLU A C 1
ATOM 675 O O . GLU A 1 103 ? -19.879 -13.05 1.538 1 19.29 103 GLU A O 1
ATOM 681 N N . ASN A 1 104 ? -21.312 -13.138 -0.214 1 17.28 104 ASN A N 1
ATOM 682 C CA . ASN A 1 104 ? -20.307 -13.655 -1.15 1 18.02 104 ASN A CA 1
ATOM 683 C C . ASN A 1 104 ? -20.43 -12.832 -2.43 1 17.78 104 ASN A C 1
ATOM 684 O O . ASN A 1 104 ? -21.298 -13.081 -3.282 1 18.06 104 ASN A O 1
ATOM 689 N N . ALA A 1 105 ? -19.541 -11.861 -2.579 1 17.43 105 ALA A N 1
ATOM 690 C CA . ALA A 1 105 ? -19.585 -10.949 -3.728 1 18.2 105 ALA A CA 1
ATOM 691 C C . ALA A 1 105 ? -19.476 -11.695 -5.066 1 18.68 105 ALA A C 1
ATOM 692 O O . ALA A 1 105 ? -20.063 -11.256 -6.067 1 19.53 105 ALA A O 1
ATOM 694 N N . GLU A 1 106 ? -18.75 -12.796 -5.072 1 19.11 106 GLU A N 1
ATOM 695 C CA . GLU A 1 106 ? -18.518 -13.605 -6.286 1 20.54 106 GLU A CA 1
ATOM 696 C C . GLU A 1 106 ? -19.786 -14.348 -6.733 1 23.01 106 GLU A C 1
ATOM 697 O O . GLU A 1 106 ? -19.89 -14.716 -7.905 1 24.51 106 GLU A O 1
ATOM 703 N N . GLU A 1 107 ? -20.744 -14.55 -5.82 1 22.49 107 GLU A N 1
ATOM 704 C CA . GLU A 1 107 ? -22.016 -15.203 -6.122 1 24.42 107 GLU A CA 1
ATOM 705 C C . GLU A 1 107 ? -23.134 -14.158 -6.338 1 25.37 107 GLU A C 1
ATOM 706 O O . GLU A 1 107 ? -24.157 -14.507 -6.931 1 29.04 107 GLU A O 1
ATOM 712 N N . GLU A 1 108 ? -22.997 -12.902 -5.826 1 22.32 108 GLU A N 1
ATOM 713 C CA A GLU A 1 108 ? -24.096 -11.95 -5.84 0.5 22.48 108 GLU A CA 1
ATOM 714 C CA B GLU A 1 108 ? -24.093 -11.925 -5.814 0.5 22.57 108 GLU A CA 1
ATOM 715 C C . GLU A 1 108 ? -23.957 -10.707 -6.715 1 23.82 108 GLU A C 1
ATOM 716 O O . GLU A 1 108 ? -24.963 -10.285 -7.289 1 25.79 108 GLU A O 1
ATOM 727 N N . LEU A 1 109 ? -22.756 -10.089 -6.797 1 22.27 109 LEU A N 1
ATOM 728 C CA . LEU A 1 109 ? -22.585 -8.858 -7.585 1 22.52 109 LEU A CA 1
ATOM 729 C C . LEU A 1 109 ? -22.58 -9.148 -9.08 1 24.32 109 LEU A C 1
ATOM 730 O O . LEU A 1 109 ? -21.659 -9.781 -9.595 1 25.43 109 LEU A O 1
ATOM 735 N N . VAL A 1 110 ? -23.592 -8.644 -9.77 1 23.31 110 VAL A N 1
ATOM 736 C CA . VAL A 1 110 ? -23.768 -8.945 -11.189 1 23.12 110 VAL A CA 1
ATOM 737 C C . VAL A 1 110 ? -23.017 -8.012 -12.148 1 22.33 110 VAL A C 1
ATOM 738 O O . VAL A 1 110 ? -22.307 -8.504 -13.032 1 22.82 110 VAL A O 1
ATOM 742 N N . GLN A 1 111 ? -23.193 -6.701 -12.005 1 22.03 111 GLN A N 1
ATOM 743 C CA . GLN A 1 111 ? -22.603 -5.755 -12.945 1 22.56 111 GLN A CA 1
ATOM 744 C C . GLN A 1 111 ? -21.169 -5.419 -12.644 1 23.1 111 GLN A C 1
ATOM 745 O O . GLN A 1 111 ? -20.804 -5.254 -11.479 1 23 111 GLN A O 1
ATOM 751 N N . GLU A 1 112 ? -20.366 -5.189 -13.701 1 22.65 112 GLU A N 1
ATOM 752 C CA . GLU A 1 112 ? -18.965 -4.809 -13.528 1 23.07 112 GLU A CA 1
ATOM 753 C C . GLU A 1 112 ? -18.864 -3.497 -12.758 1 23.26 112 GLU A C 1
ATOM 754 O O . GLU A 1 112 ? -17.974 -3.36 -11.917 1 23.86 112 GLU A O 1
ATOM 760 N N . ILE A 1 113 ? -19.765 -2.542 -13.016 1 23.52 113 ILE A N 1
ATOM 761 C CA . ILE A 1 113 ? -19.716 -1.255 -12.311 1 24.32 113 ILE A CA 1
ATOM 762 C C . ILE A 1 113 ? -19.888 -1.44 -10.794 1 22.97 113 ILE A C 1
ATOM 763 O O . ILE A 1 113 ? -19.118 -0.879 -10.006 1 23.2 113 ILE A O 1
ATOM 768 N N . THR A 1 114 ? -20.83 -2.282 -10.392 1 22.09 114 THR A N 1
ATOM 769 C CA . THR A 1 114 ? -21.068 -2.551 -8.964 1 21.52 114 THR A CA 1
ATOM 770 C C . THR A 1 114 ? -19.871 -3.252 -8.354 1 20.06 114 THR A C 1
ATOM 771 O O . THR A 1 114 ? -19.404 -2.872 -7.281 1 19.49 114 THR A O 1
ATOM 775 N N . GLN A 1 115 ? -19.333 -4.269 -9.048 1 19.7 115 GLN A N 1
ATOM 776 C CA . GLN A 1 115 ? -18.148 -4.977 -8.548 1 19.32 115 GLN A CA 1
ATOM 777 C C . GLN A 1 115 ? -16.976 -4 -8.345 1 18.93 115 GLN A C 1
ATOM 778 O O . GLN A 1 115 ? -16.322 -4.016 -7.304 1 17.88 115 GLN A O 1
ATOM 784 N N . HIS A 1 116 ? -16.785 -3.079 -9.3 1 19.19 116 HIS A N 1
ATOM 785 C CA . HIS A 1 116 ? -15.676 -2.124 -9.215 1 19.76 116 HIS A CA 1
ATOM 786 C C . HIS A 1 116 ? -15.853 -1.106 -8.094 1 19.11 116 HIS A C 1
ATOM 787 O O . HIS A 1 116 ? -14.906 -0.851 -7.344 1 19.45 116 HIS A O 1
ATOM 794 N N . LEU A 1 117 ? -17.094 -0.599 -7.897 1 18.43 117 LEU A N 1
ATOM 795 C CA . LEU A 1 117 ? -17.341 0.344 -6.818 1 18.74 117 LEU A CA 1
ATOM 796 C C . LEU A 1 117 ? -17.145 -0.33 -5.447 1 18.6 117 LEU A C 1
ATOM 797 O O . LEU A 1 117 ? -16.639 0.313 -4.51 1 19.04 117 LEU A O 1
ATOM 802 N N . PHE A 1 118 ? -17.533 -1.617 -5.328 1 18.3 118 PHE A N 1
ATOM 803 C CA . PHE A 1 118 ? -17.319 -2.344 -4.061 1 17.89 118 PHE A CA 1
ATOM 804 C C . PHE A 1 118 ? -15.82 -2.524 -3.849 1 17.34 118 PHE A C 1
ATOM 805 O O . PHE A 1 118 ? -15.328 -2.272 -2.754 1 17.68 118 PHE A O 1
ATOM 813 N N . PHE A 1 119 ? -15.078 -2.953 -4.894 1 16.58 119 PHE A N 1
ATOM 814 C CA . PHE A 1 119 ? -13.616 -3.115 -4.78 1 17.12 119 PHE A CA 1
ATOM 815 C C . PHE A 1 119 ? -12.964 -1.807 -4.292 1 17.2 119 PHE A C 1
ATOM 816 O O . PHE A 1 119 ? -12.209 -1.838 -3.322 1 17.78 119 PHE A O 1
ATOM 824 N N . LEU A 1 120 ? -13.3 -0.665 -4.923 1 17.45 120 LEU A N 1
ATOM 825 C CA . LEU A 1 120 ? -12.683 0.599 -4.509 1 18.54 120 LEU A CA 1
ATOM 826 C C . LEU A 1 120 ? -12.999 0.964 -3.068 1 18.33 120 LEU A C 1
ATOM 827 O O . LEU A 1 120 ? -12.105 1.368 -2.306 1 18.51 120 LEU A O 1
ATOM 832 N N . GLN A 1 121 ? -14.267 0.792 -2.672 1 18.05 121 GLN A N 1
ATOM 833 C CA . GLN A 1 121 ? -14.683 1.165 -1.342 1 17.19 121 GLN A CA 1
ATOM 834 C C . GLN A 1 121 ? -14.017 0.31 -0.276 1 17.24 121 GLN A C 1
ATOM 835 O O . GLN A 1 121 ? -13.534 0.837 0.74 1 17.71 121 GLN A O 1
ATOM 841 N N . VAL A 1 122 ? -13.973 -0.998 -0.528 1 16.4 122 VAL A N 1
ATOM 842 C CA . VAL A 1 122 ? -13.413 -1.939 0.432 1 16.77 122 VAL A CA 1
ATOM 843 C C . VAL A 1 122 ? -11.896 -1.764 0.532 1 16.08 122 VAL A C 1
ATOM 844 O O . VAL A 1 122 ? -11.36 -1.724 1.644 1 17.21 122 VAL A O 1
ATOM 848 N N . LYS A 1 123 ? -11.209 -1.558 -0.619 1 16.25 123 LYS A N 1
ATOM 849 C CA . LYS A 1 123 ? -9.76 -1.331 -0.582 1 16.23 123 LYS A CA 1
ATOM 850 C C . LYS A 1 123 ? -9.454 -0.051 0.255 1 17.81 123 LYS A C 1
ATOM 851 O O . LYS A 1 123 ? -8.532 -0.046 1.075 1 18.27 123 LYS A O 1
ATOM 857 N N . LYS A 1 124 ? -10.276 0.99 0.081 1 17.88 124 LYS A N 1
ATOM 858 C CA . LYS A 1 124 ? -10.086 2.216 0.886 1 19.42 124 LYS A CA 1
ATOM 859 C C . LYS A 1 124 ? -10.297 1.931 2.38 1 18.88 124 LYS A C 1
ATOM 860 O O . LYS A 1 124 ? -9.505 2.387 3.207 1 19.57 124 LYS A O 1
ATOM 866 N N . GLN A 1 125 ? -11.292 1.114 2.748 1 18.34 125 GLN A N 1
ATOM 867 C CA . GLN A 1 125 ? -11.532 0.772 4.161 1 18.08 125 GLN A CA 1
ATOM 868 C C . GLN A 1 125 ? -10.356 0.016 4.746 1 18.73 125 GLN A C 1
ATOM 869 O O . GLN A 1 125 ? -10.031 0.195 5.918 1 19.88 125 GLN A O 1
ATOM 875 N N . ILE A 1 126 ? -9.724 -0.847 3.943 1 17.91 126 ILE A N 1
ATOM 876 C CA . ILE A 1 126 ? -8.557 -1.581 4.427 1 19.18 126 ILE A CA 1
ATOM 877 C C . ILE A 1 126 ? -7.355 -0.655 4.573 1 18.88 126 ILE A C 1
ATOM 878 O O . ILE A 1 126 ? -6.685 -0.681 5.614 1 19.19 126 ILE A O 1
ATOM 883 N N . LEU A 1 127 ? -7.067 0.153 3.546 1 18.42 127 LEU A N 1
ATOM 884 C CA . LEU A 1 127 ? -5.881 1.027 3.597 1 19.41 127 LEU A CA 1
ATOM 885 C C . LEU A 1 127 ? -6.001 2.118 4.649 1 21.05 127 LEU A C 1
ATOM 886 O O . LEU A 1 127 ? -4.997 2.47 5.261 1 22.03 127 LEU A O 1
ATOM 891 N N A ASP A 1 128 ? -7.22 2.628 4.891 0.5 21.03 128 ASP A N 1
ATOM 892 N N B ASP A 1 128 ? -7.231 2.623 4.891 0.5 21.54 128 ASP A N 1
ATOM 893 C CA A ASP A 1 128 ? -7.39 3.667 5.922 0.5 21.11 128 ASP A CA 1
ATOM 894 C CA B ASP A 1 128 ? -7.498 3.657 5.92 0.5 22.14 128 ASP A CA 1
ATOM 895 C C A ASP A 1 128 ? -7.724 3.085 7.319 0.5 21.31 128 ASP A C 1
ATOM 896 C C B ASP A 1 128 ? -7.707 3.075 7.329 0.5 21.76 128 ASP A C 1
ATOM 897 O O A ASP A 1 128 ? -8.02 3.849 8.247 0.5 21.8 128 ASP A O 1
ATOM 898 O O B ASP A 1 128 ? -7.935 3.837 8.276 0.5 22.21 128 ASP A O 1
ATOM 907 N N . GLU A 1 129 ? -7.663 1.74 7.467 1 20.42 129 GLU A N 1
ATOM 908 C CA . GLU A 1 129 ? -7.84 1.01 8.711 1 20.62 129 GLU A CA 1
ATOM 909 C C . GLU A 1 129 ? -9.239 1.104 9.301 1 21.7 129 GLU A C 1
ATOM 910 O O . GLU A 1 129 ? -9.406 0.882 10.503 1 23.75 129 GLU A O 1
ATOM 916 N N A LYS A 1 130 ? -10.252 1.373 8.468 0.5 21.55 130 LYS A N 1
ATOM 917 N N B LYS A 1 130 ? -10.242 1.372 8.461 0.5 21.66 130 LYS A N 1
ATOM 918 C CA A LYS A 1 130 ? -11.647 1.336 8.946 0.5 21.92 130 LYS A CA 1
ATOM 919 C CA B LYS A 1 130 ? -11.646 1.356 8.891 0.5 22.17 130 LYS A CA 1
ATOM 920 C C A LYS A 1 130 ? -11.972 -0.117 9.333 0.5 22.17 130 LYS A C 1
ATOM 921 C C B LYS A 1 130 ? -12.007 -0.091 9.278 0.5 22.21 130 LYS A C 1
ATOM 922 O O A LYS A 1 130 ? -12.661 -0.353 10.33 0.5 23.34 130 LYS A O 1
ATOM 923 O O B LYS A 1 130 ? -12.766 -0.305 10.225 0.5 23.23 130 LYS A O 1
ATOM 934 N N . ILE A 1 131 ? -11.431 -1.09 8.567 1 21.35 131 ILE A N 1
ATOM 935 C CA . ILE A 1 131 ? -11.571 -2.471 8.928 1 22.63 131 ILE A CA 1
ATOM 936 C C . ILE A 1 131 ? -10.181 -3.065 9.105 1 22.58 131 ILE A C 1
ATOM 937 O O . ILE A 1 131 ? -9.252 -2.793 8.314 1 23.46 131 ILE A O 1
ATOM 942 N N . TYR A 1 132 ? -10.043 -3.853 10.149 1 20.21 132 TYR A N 1
ATOM 943 C CA . TYR A 1 132 ? -8.78 -4.501 10.449 1 19.15 132 TYR A CA 1
ATOM 944 C C . TYR A 1 132 ? -8.455 -5.567 9.425 1 18.43 132 TYR A C 1
ATOM 945 O O . TYR A 1 132 ? -9.35 -6.234 8.876 1 18.48 132 TYR A O 1
ATOM 954 N N A CYS A 1 133 ? -7.146 -5.761 9.213 0.5 18.21 133 CYS A N 1
ATOM 955 N N B CYS A 1 133 ? -7.161 -5.799 9.204 0.5 18.7 133 CYS A N 1
ATOM 956 C CA A CYS A 1 133 ? -6.683 -6.758 8.278 0.5 17.78 133 CYS A CA 1
ATOM 957 C CA B CYS A 1 133 ? -6.771 -6.967 8.435 0.5 18.65 133 CYS A CA 1
ATOM 958 C C A CYS A 1 133 ? -5.382 -7.385 8.849 0.5 19.09 133 CYS A C 1
ATOM 959 C C B CYS A 1 133 ? -5.404 -7.423 8.911 0.5 19.4 133 CYS A C 1
ATOM 960 O O A CYS A 1 133 ? -4.485 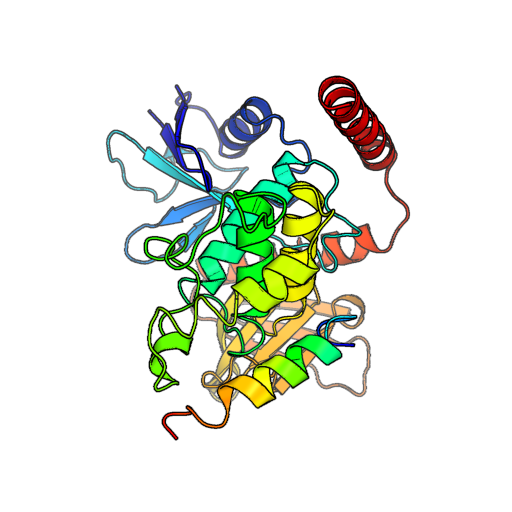-6.601 9.144 0.5 20.73 133 CYS A O 1
ATOM 961 O O B CYS A 1 133 ? -4.552 -6.606 9.254 0.5 20.84 133 CYS A O 1
ATOM 966 N N . PRO A 1 134 ? -5.226 -8.728 9.027 1 19.46 134 PRO A N 1
ATOM 967 C CA . PRO A 1 134 ? -3.922 -9.25 9.491 1 19.48 134 PRO A CA 1
ATOM 968 C C . PRO A 1 134 ? -2.816 -8.889 8.486 1 18.53 134 PRO A C 1
ATOM 969 O O . PRO A 1 134 ? -3.085 -8.686 7.285 1 18.47 134 PRO A O 1
ATOM 973 N N . PRO A 1 135 ? -1.566 -8.795 8.945 1 18.31 135 PRO A N 1
ATOM 974 C CA . PRO A 1 135 ? -0.485 -8.371 8.043 1 18.25 135 PRO A CA 1
ATOM 975 C C . PRO A 1 135 ? -0.342 -9.224 6.799 1 16.96 135 PRO A C 1
ATOM 976 O O . PRO A 1 135 ? -0.172 -8.672 5.699 1 17.03 135 PRO A O 1
ATOM 980 N N . GLU A 1 136 ? -0.435 -10.548 6.952 1 16.19 136 GLU A N 1
ATOM 981 C CA . GLU A 1 136 ? -0.289 -11.434 5.783 1 16.15 136 GLU A CA 1
ATOM 982 C C . GLU A 1 136 ? -1.425 -11.207 4.752 1 15.78 136 GLU A C 1
ATOM 983 O O . GLU A 1 136 ? -1.18 -11.246 3.536 1 16.32 136 GLU A O 1
ATOM 989 N N . ALA A 1 137 ? -2.652 -10.943 5.241 1 15.03 137 ALA A N 1
ATOM 990 C CA . ALA A 1 137 ? -3.75 -10.681 4.286 1 14.4 137 ALA A CA 1
ATOM 991 C C . ALA A 1 137 ? -3.492 -9.361 3.568 1 14.75 137 ALA A C 1
ATOM 992 O O . ALA A 1 137 ? -3.836 -9.259 2.394 1 15.65 137 ALA A O 1
ATOM 994 N N A SER A 1 138 ? -2.905 -8.347 4.248 0.5 14.15 138 SER A N 1
ATOM 995 N N B SER A 1 138 ? -2.902 -8.35 4.244 0.5 15.62 138 SER A N 1
ATOM 996 C CA A SER A 1 138 ? -2.655 -7.069 3.573 0.5 14.27 138 SER A CA 1
ATOM 997 C CA B SER A 1 138 ? -2.625 -7.069 3.584 0.5 17.24 138 SER A CA 1
ATOM 998 C C A SER A 1 138 ? -1.695 -7.235 2.384 0.5 15.58 138 SER A C 1
ATOM 999 C C B SER A 1 138 ? -1.712 -7.259 2.369 0.5 16.84 138 SER A C 1
ATOM 1000 O O A SER A 1 138 ? -1.838 -6.54 1.38 0.5 15.3 138 SER A O 1
ATOM 1001 O O B SER A 1 138 ? -1.904 -6.612 1.342 0.5 16.48 138 SER A O 1
ATOM 1006 N N . VAL A 1 139 ? -0.735 -8.159 2.498 1 15.71 139 VAL A N 1
ATOM 1007 C CA . VAL A 1 139 ? 0.234 -8.412 1.423 1 15.61 139 VAL A CA 1
ATOM 1008 C C . VAL A 1 139 ? -0.472 -9.098 0.26 1 15.76 139 VAL A C 1
ATOM 1009 O O . VAL A 1 139 ? -0.362 -8.645 -0.885 1 15.54 139 VAL A O 1
ATOM 1013 N N . LEU A 1 140 ? -1.258 -10.145 0.57 1 15.15 140 LEU A N 1
ATOM 1014 C CA . LEU A 1 140 ? -1.981 -10.848 -0.496 1 15.32 140 LEU A CA 1
ATOM 1015 C C . LEU A 1 140 ? -3.013 -9.937 -1.174 1 15.49 140 LEU A C 1
ATOM 1016 O O . LEU A 1 140 ? -3.085 -9.901 -2.412 1 16.78 140 LEU A O 1
ATOM 1021 N N . LEU A 1 141 ? -3.726 -9.102 -0.393 1 14.88 141 LEU A N 1
ATOM 1022 C CA . LEU A 1 141 ? -4.673 -8.156 -0.974 1 15.14 141 LEU A CA 1
ATOM 1023 C C . LEU A 1 141 ? -3.939 -7.166 -1.888 1 15.23 141 LEU A C 1
ATOM 1024 O O . LEU A 1 141 ? -4.392 -6.906 -3.006 1 15.46 141 LEU A O 1
ATOM 1029 N N . ALA A 1 142 ? -2.792 -6.63 -1.428 1 14.97 142 ALA A N 1
ATOM 1030 C CA . ALA A 1 142 ? -2.008 -5.692 -2.27 1 14.88 142 ALA A CA 1
ATOM 1031 C C . ALA A 1 142 ? -1.611 -6.348 -3.595 1 15.32 142 ALA A C 1
ATOM 1032 O O . ALA A 1 142 ? -1.69 -5.697 -4.633 1 15.71 142 ALA A O 1
ATOM 1034 N N . SER A 1 143 ? -1.271 -7.627 -3.56 1 15.27 143 SER A N 1
ATOM 1035 C CA . SER A 1 143 ? -0.834 -8.312 -4.786 1 15.49 143 SER A CA 1
ATOM 1036 C C . SER A 1 143 ? -1.988 -8.398 -5.798 1 15.68 143 SER A C 1
ATOM 1037 O O . SER A 1 143 ? -1.748 -8.287 -6.992 1 16.68 143 SER A O 1
ATOM 1040 N N . TYR A 1 144 ? -3.242 -8.573 -5.312 1 14.57 144 TYR A N 1
ATOM 1041 C CA . TYR A 1 144 ? -4.382 -8.591 -6.238 1 15.4 144 TYR A CA 1
ATOM 1042 C C . TYR A 1 144 ? -4.707 -7.171 -6.696 1 16.02 144 TYR A C 1
ATOM 1043 O O . TYR A 1 144 ? -5.101 -6.986 -7.849 1 17.11 144 TYR A O 1
ATOM 1052 N N . ALA A 1 145 ? -4.557 -6.141 -5.817 1 15.58 145 ALA A N 1
ATOM 1053 C CA . ALA A 1 145 ? -4.798 -4.757 -6.259 1 16.03 145 ALA A CA 1
ATOM 1054 C C . ALA A 1 145 ? -3.769 -4.369 -7.367 1 16.57 145 ALA A C 1
ATOM 1055 O O . ALA A 1 145 ? -4.111 -3.69 -8.331 1 16.63 145 ALA A O 1
ATOM 1057 N N . VAL A 1 146 ? -2.518 -4.828 -7.234 1 16.56 146 VAL A N 1
ATOM 1058 C CA . VAL A 1 146 ? -1.483 -4.553 -8.251 1 16.12 146 VAL A CA 1
ATOM 1059 C C . VAL A 1 146 ? -1.838 -5.262 -9.565 1 16.93 146 VAL A C 1
ATOM 1060 O O . VAL A 1 146 ? -1.814 -4.638 -10.644 1 17.92 146 VAL A O 1
ATOM 1064 N N . GLN A 1 147 ? -2.233 -6.531 -9.496 1 15.56 147 GLN A N 1
ATOM 1065 C CA . GLN A 1 147 ? -2.676 -7.255 -10.718 1 17.4 147 GLN A CA 1
ATOM 1066 C C . GLN A 1 147 ? -3.868 -6.537 -11.376 1 18.6 147 GLN A C 1
ATOM 1067 O O . GLN A 1 147 ? -3.907 -6.386 -12.6 1 20.05 147 GLN A O 1
ATOM 1073 N N . ALA A 1 148 ? -4.806 -6.04 -10.561 1 17.39 148 ALA A N 1
ATOM 1074 C CA . ALA A 1 148 ? -5.986 -5.345 -11.096 1 18.12 148 ALA A CA 1
ATOM 1075 C C . ALA A 1 148 ? -5.586 -4.046 -11.783 1 19.98 148 ALA A C 1
ATOM 1076 O O . ALA A 1 148 ? -6.164 -3.715 -12.816 1 21.1 148 ALA A O 1
ATOM 1078 N N . LYS A 1 149 ? -4.595 -3.327 -11.242 1 19.19 149 LYS A N 1
ATOM 1079 C CA . LYS A 1 149 ? -4.211 -2.02 -11.777 1 19.17 149 LYS A CA 1
ATOM 1080 C C . LYS A 1 149 ? -3.257 -2.111 -12.958 1 20.07 149 LYS A C 1
ATOM 1081 O O . LYS A 1 149 ? -3.389 -1.355 -13.933 1 20.07 149 LYS A O 1
ATOM 1087 N N . TYR A 1 150 ? -2.314 -3.042 -12.893 1 19.81 150 TYR A N 1
ATOM 1088 C CA . TYR A 1 150 ? -1.258 -3.146 -13.907 1 19.59 150 TYR A CA 1
ATOM 1089 C C . TYR A 1 150 ? -1.405 -4.252 -14.909 1 20.67 150 TYR A C 1
ATOM 1090 O O . TYR A 1 150 ? -0.651 -4.281 -15.892 1 20.87 150 TYR A O 1
ATOM 1099 N N . GLY A 1 151 ? -2.319 -5.192 -14.657 1 20.55 151 GLY A N 1
ATOM 1100 C CA . GLY A 1 151 ? -2.411 -6.393 -15.477 1 21.83 151 GLY A CA 1
ATOM 1101 C C . GLY A 1 151 ? -1.257 -7.323 -15.14 1 22.07 151 GLY A C 1
ATOM 1102 O O . GLY A 1 151 ? -0.563 -7.111 -14.139 1 20.92 151 GLY A O 1
ATOM 1103 N N . ASP A 1 152 ? -1.006 -8.333 -15.981 1 23 152 ASP A N 1
ATOM 1104 C CA . ASP A 1 152 ? 0.053 -9.312 -15.731 1 23.97 152 ASP A CA 1
ATOM 1105 C C . ASP A 1 152 ? 1.41 -8.732 -15.441 1 24.07 152 ASP A C 1
ATOM 1106 O O . ASP A 1 152 ? 1.875 -7.836 -16.143 1 24.12 152 ASP A O 1
ATOM 1111 N N . TYR A 1 153 ? 2.093 -9.291 -14.428 1 23.07 153 TYR A N 1
ATOM 1112 C CA . TYR A 1 153 ? 3.474 -8.944 -14.119 1 23.07 153 TYR A CA 1
ATOM 1113 C C . TYR A 1 153 ? 4.34 -9.294 -15.336 1 23.59 153 TYR A C 1
ATOM 1114 O O . TYR A 1 153 ? 4.161 -10.362 -15.912 1 24.74 153 TYR A O 1
ATOM 1123 N N . ASP A 1 154 ? 5.195 -8.38 -15.729 1 23.73 154 ASP A N 1
ATOM 1124 C CA . ASP A 1 154 ? 6.095 -8.586 -16.857 1 24.99 154 ASP A CA 1
ATOM 1125 C C . ASP A 1 154 ? 7.42 -8.047 -16.393 1 26.92 154 ASP A C 1
ATOM 1126 O O . ASP A 1 154 ? 7.555 -6.845 -16.18 1 26.88 154 ASP A O 1
ATOM 1131 N N . PRO A 1 155 ? 8.439 -8.907 -16.257 1 29.22 155 PRO A N 1
ATOM 1132 C CA . PRO A 1 155 ? 9.739 -8.423 -15.773 1 31.22 155 PRO A CA 1
ATOM 1133 C C . PRO A 1 155 ? 10.402 -7.38 -16.678 1 31.82 155 PRO A C 1
ATOM 1134 O O . PRO A 1 155 ? 11.194 -6.603 -16.175 1 32.58 155 PRO A O 1
ATOM 1138 N N . SER A 1 156 ? 9.99 -7.275 -17.953 1 32.46 156 SER A N 1
ATOM 1139 C CA . SER A 1 156 ? 10.525 -6.231 -18.844 1 33.41 156 SER A CA 1
ATOM 1140 C C . SER A 1 156 ? 9.992 -4.85 -18.452 1 33.17 156 SER A C 1
ATOM 1141 O O . SER A 1 156 ? 10.706 -3.849 -18.562 1 34.32 156 SER A O 1
ATOM 1144 N N . VAL A 1 157 ? 8.726 -4.801 -17.996 1 30.76 157 VAL A N 1
ATOM 1145 C CA . VAL A 1 157 ? 8.019 -3.578 -17.659 1 29.85 157 VAL A CA 1
ATOM 1146 C C . VAL A 1 157 ? 8.083 -3.229 -16.172 1 28.49 157 VAL A C 1
ATOM 1147 O O . VAL A 1 157 ? 8.349 -2.086 -15.812 1 29.46 157 VAL A O 1
ATOM 1151 N N . HIS A 1 158 ? 7.823 -4.207 -15.308 1 26.45 158 HIS A N 1
ATOM 1152 C CA . HIS A 1 158 ? 7.708 -3.977 -13.884 1 25.87 158 HIS A CA 1
ATOM 1153 C C . HIS A 1 158 ? 9.021 -4.235 -13.18 1 27.13 158 HIS A C 1
ATOM 1154 O O . HIS A 1 158 ? 9.198 -5.265 -12.524 1 28.08 158 HIS A O 1
ATOM 1161 N N . LYS A 1 159 ? 9.917 -3.269 -13.307 1 27.32 159 LYS A N 1
ATOM 1162 C CA . LYS A 1 159 ? 11.25 -3.339 -12.728 1 28.13 159 LYS A CA 1
ATOM 1163 C C . LYS A 1 159 ? 11.217 -2.99 -11.251 1 28.73 159 LYS A C 1
ATOM 1164 O O . LYS A 1 159 ? 10.302 -2.314 -10.777 1 27.68 159 LYS A O 1
ATOM 1170 N N . ARG A 1 160 ? 12.277 -3.359 -10.52 1 29.24 160 ARG A N 1
ATOM 1171 C CA . ARG A 1 160 ? 12.436 -3.006 -9.115 1 30.32 160 ARG A CA 1
ATOM 1172 C C . ARG A 1 160 ? 12.233 -1.493 -8.88 1 29.83 160 ARG A C 1
ATOM 1173 O O . ARG A 1 160 ? 12.75 -0.657 -9.63 1 30.39 160 ARG A O 1
ATOM 1181 N N . GLY A 1 161 ? 11.354 -1.183 -7.947 1 28.32 161 GLY A N 1
ATOM 1182 C CA . GLY A 1 161 ? 10.979 0.189 -7.648 1 27.83 161 GLY A CA 1
ATOM 1183 C C . GLY A 1 161 ? 9.707 0.642 -8.358 1 27.3 161 GLY A C 1
ATOM 1184 O O . GLY A 1 161 ? 9.254 1.759 -8.12 1 28.35 161 GLY A O 1
ATOM 1185 N N . PHE A 1 162 ? 9.081 -0.213 -9.211 1 25.45 162 PHE A N 1
ATOM 1186 C CA . PHE A 1 162 ? 7.87 0.2 -9.942 1 25.17 162 PHE A CA 1
ATOM 1187 C C . PHE A 1 162 ? 6.69 0.53 -9.022 1 25.12 162 PHE A C 1
ATOM 1188 O O . PHE A 1 162 ? 5.794 1.254 -9.44 1 26.41 162 PHE A O 1
ATOM 1196 N N . LEU A 1 163 ? 6.684 0.009 -7.796 1 24.7 163 LEU A N 1
ATOM 1197 C CA . LEU A 1 163 ? 5.594 0.273 -6.843 1 24.91 163 LEU A CA 1
ATOM 1198 C C . LEU A 1 163 ? 5.933 1.337 -5.798 1 26.35 163 LEU A C 1
ATOM 1199 O O . LEU A 1 163 ? 5.148 1.543 -4.866 1 25.95 163 LEU A O 1
ATOM 1204 N N . ALA A 1 164 ? 7.091 2.033 -5.939 1 27.14 164 ALA A N 1
ATOM 1205 C CA . ALA A 1 164 ? 7.546 3.003 -4.941 1 27.95 164 ALA A CA 1
ATOM 1206 C C . ALA A 1 164 ? 6.552 4.07 -4.562 1 28.72 164 ALA A C 1
ATOM 1207 O O . ALA A 1 164 ? 6.533 4.49 -3.407 1 29.13 164 ALA A O 1
ATOM 1209 N N . GLN A 1 165 ? 5.774 4.543 -5.524 1 29.43 165 GLN A N 1
ATOM 1210 C CA . GLN A 1 165 ? 4.816 5.613 -5.248 1 31.52 165 GLN A CA 1
ATOM 1211 C C . GLN A 1 165 ? 3.397 5.119 -4.927 1 31.56 165 GLN A C 1
ATOM 1212 O O . GLN A 1 165 ? 2.529 5.936 -4.632 1 33.1 165 GLN A O 1
ATOM 1218 N N . GLU A 1 166 ? 3.162 3.799 -4.958 1 29.48 166 GLU A N 1
ATOM 1219 C CA . GLU A 1 166 ? 1.838 3.252 -4.671 1 28.26 166 GLU A CA 1
ATOM 1220 C C . GLU A 1 166 ? 1.55 3.137 -3.186 1 27.31 166 GLU A C 1
ATOM 1221 O O . GLU A 1 166 ? 2.428 2.721 -2.417 1 27.63 166 GLU A O 1
ATOM 1227 N N . GLU A 1 167 ? 0.291 3.391 -2.787 1 26.68 167 GLU A N 1
ATOM 1228 C CA . GLU A 1 167 ? -0.136 3.17 -1.411 1 26.39 167 GLU A CA 1
ATOM 1229 C C . GLU A 1 167 ? -0.655 1.742 -1.434 1 25.28 167 GLU A C 1
ATOM 1230 O O . GLU A 1 167 ? -1.703 1.486 -2.042 1 26.42 167 GLU A O 1
ATOM 1236 N N . LEU A 1 168 ? 0.119 0.802 -0.874 1 22.06 168 LEU A N 1
ATOM 1237 C CA . LEU A 1 168 ? -0.196 -0.626 -0.967 1 21.42 168 LEU A CA 1
ATOM 1238 C C . LEU A 1 168 ? -0.691 -1.265 0.311 1 19.43 168 LEU A C 1
ATOM 1239 O O . LEU A 1 168 ? -1.427 -2.251 0.229 1 18.14 168 LEU A O 1
ATOM 1244 N N . LEU A 1 169 ? -0.192 -0.786 1.474 1 18.01 169 LEU A N 1
ATOM 1245 C CA . LEU A 1 169 ? -0.503 -1.435 2.741 1 17.31 169 LEU A CA 1
ATOM 1246 C C . LEU A 1 169 ? -1.002 -0.438 3.768 1 17.87 169 LEU A C 1
ATOM 1247 O O . LEU A 1 169 ? -0.635 0.741 3.714 1 18.24 169 LEU A O 1
ATOM 1252 N N . PRO A 1 170 ? -1.791 -0.908 4.751 1 18.29 170 PRO A N 1
ATOM 1253 C CA . PRO A 1 170 ? -2.17 -0.019 5.859 1 17.88 170 PRO A CA 1
ATOM 1254 C C . PRO A 1 170 ? -0.912 0.378 6.644 1 19.05 170 PRO A C 1
ATOM 1255 O O . PRO A 1 170 ? -0.002 -0.43 6.814 1 18.67 170 PRO A O 1
ATOM 1259 N N A LYS A 1 171 ? -0.887 1.61 7.17 0.5 19.33 171 LYS A N 1
ATOM 1260 N N B LYS A 1 171 ? -0.876 1.615 7.162 0.5 19.42 171 LYS A N 1
ATOM 1261 C CA A LYS A 1 171 ? 0.241 2.087 7.977 0.5 20.5 171 LYS A CA 1
ATOM 1262 C CA B LYS A 1 171 ? 0.266 2.072 7.96 0.5 20.68 171 LYS A CA 1
ATOM 1263 C C A LYS A 1 171 ? 0.469 1.2 9.192 0.5 20.67 171 LYS A C 1
ATOM 1264 C C B LYS A 1 171 ? 0.473 1.205 9.198 0.5 20.75 171 LYS A C 1
ATOM 1265 O O A LYS A 1 171 ? 1.617 0.957 9.561 0.5 21.78 171 LYS A O 1
ATOM 1266 O O B LYS A 1 171 ? 1.617 0.974 9.588 0.5 21.84 171 LYS A O 1
ATOM 1277 N N . ARG A 1 172 ? -0.617 0.667 9.793 1 20.07 172 ARG A N 1
ATOM 1278 C CA . ARG A 1 172 ? -0.528 -0.255 10.936 1 20.43 172 ARG A CA 1
ATOM 1279 C C . ARG A 1 172 ? 0.416 -1.449 10.622 1 21.18 172 ARG A C 1
ATOM 1280 O O . ARG A 1 172 ? 1.262 -1.833 11.44 1 22 172 ARG A O 1
ATOM 1288 N N . VAL A 1 173 ? 0.291 -1.99 9.39 1 19.69 173 VAL A N 1
ATOM 1289 C CA . VAL A 1 173 ? 1.107 -3.123 8.98 1 19.39 173 VAL A CA 1
ATOM 1290 C C . VAL A 1 173 ? 2.549 -2.731 8.788 1 19.5 173 VAL A C 1
ATOM 1291 O O . VAL A 1 173 ? 3.426 -3.382 9.338 1 19.82 173 VAL A O 1
ATOM 1295 N N . ILE A 1 174 ? 2.811 -1.608 8.091 1 19.66 174 ILE A N 1
ATOM 1296 C CA . ILE A 1 174 ? 4.187 -1.124 7.917 1 21.42 174 ILE A CA 1
ATOM 1297 C C . ILE A 1 174 ? 4.862 -0.911 9.284 1 22.1 174 ILE A C 1
ATOM 1298 O O . ILE A 1 174 ? 6.007 -1.316 9.483 1 23.4 174 ILE A O 1
ATOM 1303 N N . ASN A 1 175 ? 4.102 -0.337 10.248 1 22.17 175 ASN A N 1
ATOM 1304 C CA . ASN A 1 175 ? 4.635 -0.035 11.585 1 23.48 175 ASN A CA 1
ATOM 1305 C C . ASN A 1 175 ? 4.848 -1.233 12.481 1 23.65 175 ASN A C 1
ATOM 1306 O O . ASN A 1 175 ? 5.391 -1.053 13.578 1 26.14 175 ASN A O 1
ATOM 1311 N N . LEU A 1 176 ? 4.413 -2.438 12.08 1 21 176 LEU A N 1
ATOM 1312 C CA . LEU A 1 176 ? 4.595 -3.663 12.877 1 21.17 176 LEU A CA 1
ATOM 1313 C C . LEU A 1 176 ? 5.903 -4.429 12.509 1 21.1 176 LEU A C 1
ATOM 1314 O O . LEU A 1 176 ? 6.254 -5.407 13.189 1 21.71 176 LEU A O 1
ATOM 1319 N N . TYR A 1 177 ? 6.565 -4.032 11.416 1 20.67 177 TYR A N 1
ATOM 1320 C CA . TYR A 1 177 ? 7.752 -4.74 10.947 1 21.01 177 TYR A CA 1
ATOM 1321 C C . TYR A 1 177 ? 8.921 -3.817 10.673 1 23 177 TYR A C 1
ATOM 1322 O O . TYR A 1 177 ? 8.733 -2.635 10.379 1 24.44 177 TYR A O 1
ATOM 1331 N N . GLN A 1 178 ? 10.126 -4.384 10.755 1 23.36 178 GLN A N 1
ATOM 1332 C CA . GLN A 1 178 ? 11.414 -3.759 10.456 1 24.42 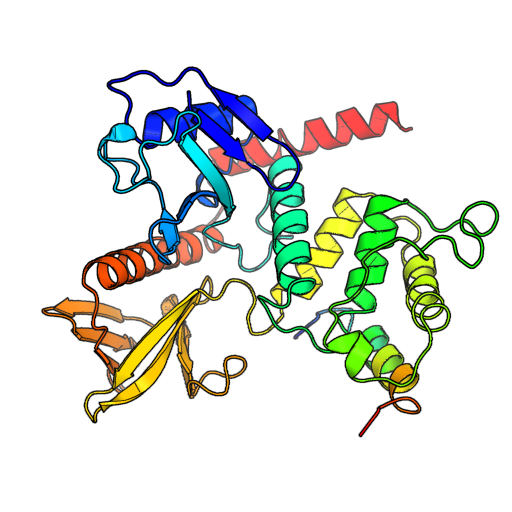178 GLN A CA 1
ATOM 1333 C C . GLN A 1 178 ? 11.783 -4.192 9.046 1 25.86 178 GLN A C 1
ATOM 1334 O O . GLN A 1 178 ? 12.616 -5.09 8.837 1 26.58 178 GLN A O 1
ATOM 1340 N N . MET A 1 179 ? 11.051 -3.666 8.09 1 25.85 179 MET A N 1
ATOM 1341 C CA . MET A 1 179 ? 11.285 -3.951 6.682 1 25.68 179 MET A CA 1
ATOM 1342 C C . MET A 1 179 ? 11.253 -2.638 5.937 1 25.65 179 MET A C 1
ATOM 1343 O O . MET A 1 179 ? 10.495 -1.717 6.299 1 27.41 179 MET A O 1
ATOM 1348 N N . THR A 1 180 ? 12.072 -2.542 4.909 1 23.94 180 THR A N 1
ATOM 1349 C CA . THR A 1 180 ? 12.144 -1.362 4.056 1 23.95 180 THR A CA 1
ATOM 1350 C C . THR A 1 180 ? 10.973 -1.374 3.056 1 24.37 180 THR A C 1
ATOM 1351 O O . THR A 1 180 ? 10.424 -2.447 2.749 1 24.21 180 THR A O 1
ATOM 1355 N N . PRO A 1 181 ? 10.703 -0.23 2.395 1 25.23 181 PRO A N 1
ATOM 1356 C CA . PRO A 1 181 ? 9.678 -0.224 1.336 1 24.86 181 PRO A CA 1
ATOM 1357 C C . PRO A 1 181 ? 10.018 -1.223 0.227 1 23.55 181 PRO A C 1
ATOM 1358 O O . PRO A 1 181 ? 9.125 -1.904 -0.281 1 23.12 181 PRO A O 1
ATOM 1362 N N . GLU A 1 182 ? 11.316 -1.34 -0.131 1 22.34 182 GLU A N 1
ATOM 1363 C CA A GLU A 1 182 ? 11.757 -2.267 -1.17 0.5 22.51 182 GLU A CA 1
ATOM 1364 C CA B GLU A 1 182 ? 11.774 -2.263 -1.159 0.5 22.27 182 GLU A CA 1
ATOM 1365 C C . GLU A 1 182 ? 11.467 -3.72 -0.787 1 21.71 182 GLU A C 1
ATOM 1366 O O . GLU A 1 182 ? 11.076 -4.524 -1.664 1 22.02 182 GLU A O 1
ATOM 1377 N N . MET A 1 183 ? 11.649 -4.075 0.514 1 20.15 183 MET A N 1
ATOM 1378 C CA . MET A 1 183 ? 11.364 -5.436 0.964 1 19.45 183 MET A CA 1
ATOM 1379 C C . MET A 1 183 ? 9.857 -5.734 0.878 1 19.46 183 MET A C 1
ATOM 1380 O O . MET A 1 183 ? 9.486 -6.832 0.466 1 19.65 183 MET A O 1
ATOM 1385 N N . TRP A 1 184 ? 9.01 -4.76 1.226 1 18.72 184 TRP A N 1
ATOM 1386 C CA . TRP A 1 184 ? 7.55 -4.945 1.083 1 19.72 184 TRP A CA 1
ATOM 1387 C C . TRP A 1 184 ? 7.178 -5.129 -0.386 1 19.99 184 TRP A C 1
ATOM 1388 O O . TRP A 1 184 ? 6.407 -6.032 -0.721 1 20.01 184 TRP A O 1
ATOM 1399 N N A GLU A 1 185 ? 7.748 -4.299 -1.271 0.5 20.03 185 GLU A N 1
ATOM 1400 N N B GLU A 1 185 ? 7.747 -4.297 -1.286 0.5 19.91 185 GLU A N 1
ATOM 1401 C CA A GLU A 1 185 ? 7.484 -4.394 -2.697 0.5 20.67 185 GLU A CA 1
ATOM 1402 C CA B GLU A 1 185 ? 7.469 -4.42 -2.718 0.5 20.44 185 GLU A CA 1
ATOM 1403 C C A GLU A 1 185 ? 7.883 -5.762 -3.242 0.5 20.63 185 GLU A C 1
ATOM 1404 C C B GLU A 1 185 ? 7.879 -5.773 -3.248 0.5 20.52 185 GLU A C 1
ATOM 1405 O O A GLU A 1 185 ? 7.157 -6.35 -4.034 0.5 20.55 185 GLU A O 1
ATOM 1406 O O B GLU A 1 185 ? 7.175 -6.351 -4.066 0.5 20.43 185 GLU A O 1
ATOM 1417 N N . GLU A 1 186 ? 9.02 -6.289 -2.777 1 20.73 186 GLU A N 1
ATOM 1418 C CA . GLU A 1 186 ? 9.499 -7.593 -3.214 1 21.63 186 GLU A CA 1
ATOM 1419 C C . GLU A 1 186 ? 8.529 -8.712 -2.826 1 21.53 186 GLU A C 1
ATOM 1420 O O . GLU A 1 186 ? 8.202 -9.578 -3.66 1 22.36 186 GLU A O 1
ATOM 1426 N N . ARG A 1 187 ? 8.015 -8.675 -1.583 1 19.66 187 ARG A N 1
ATOM 1427 C CA A ARG A 1 187 ? 7.077 -9.689 -1.117 0.5 19.83 187 ARG A CA 1
ATOM 1428 C CA B ARG A 1 187 ? 7.074 -9.69 -1.127 0.5 20.06 187 ARG A CA 1
ATOM 1429 C C . ARG A 1 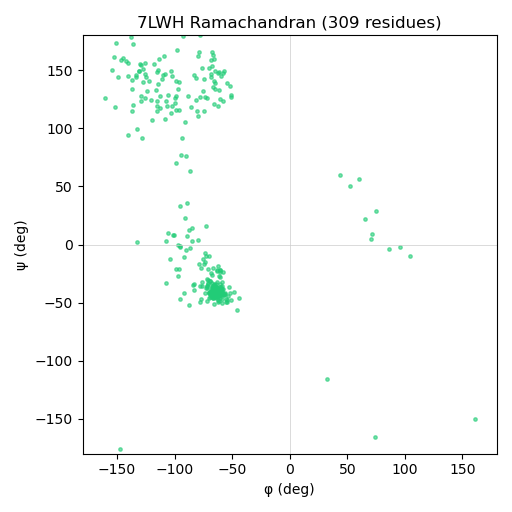187 ? 5.767 -9.607 -1.896 1 20.08 187 ARG A C 1
ATOM 1430 O O . ARG A 1 187 ? 5.215 -10.629 -2.294 1 21.95 187 ARG A O 1
ATOM 1445 N N . ILE A 1 188 ? 5.285 -8.39 -2.14 1 18.23 188 ILE A N 1
ATOM 1446 C CA . ILE A 1 188 ? 4.048 -8.198 -2.894 1 17.76 188 ILE A CA 1
ATOM 1447 C C . ILE A 1 188 ? 4.246 -8.695 -4.337 1 17.87 188 ILE A C 1
ATOM 1448 O O . ILE A 1 188 ? 3.361 -9.35 -4.892 1 18.49 188 ILE A O 1
ATOM 1453 N N . THR A 1 189 ? 5.432 -8.409 -4.931 1 18.22 189 THR A N 1
ATOM 1454 C CA . THR A 1 189 ? 5.713 -8.784 -6.31 1 18.27 189 THR A CA 1
ATOM 1455 C C . THR A 1 189 ? 5.754 -10.293 -6.481 1 19.12 189 THR A C 1
ATOM 1456 O O . THR A 1 189 ? 5.256 -10.803 -7.487 1 19.32 189 THR A O 1
ATOM 1460 N N . VAL A 1 190 ? 6.254 -11.031 -5.47 1 20.03 190 VAL A N 1
ATOM 1461 C CA . VAL A 1 190 ? 6.266 -12.498 -5.54 1 21.31 190 VAL A CA 1
ATOM 1462 C C . VAL A 1 190 ? 4.843 -13.047 -5.802 1 21.04 190 VAL A C 1
ATOM 1463 O O . VAL A 1 190 ? 4.632 -13.911 -6.671 1 21.69 190 VAL A O 1
ATOM 1467 N N . TRP A 1 191 ? 3.865 -12.512 -5.033 1 19.42 191 TRP A N 1
ATOM 1468 C CA . TRP A 1 191 ? 2.496 -12.96 -5.19 1 19.03 191 TRP A CA 1
ATOM 1469 C C . TRP A 1 191 ? 1.813 -12.396 -6.425 1 18.16 191 TRP A C 1
ATOM 1470 O O . TRP A 1 191 ? 0.976 -13.051 -7.054 1 19.36 191 TRP A O 1
ATOM 1481 N N . TYR A 1 192 ? 2.184 -11.177 -6.811 1 17.08 192 TYR A N 1
ATOM 1482 C CA . TYR A 1 192 ? 1.667 -10.566 -8.042 1 17.59 192 TYR A CA 1
ATOM 1483 C C . TYR A 1 192 ? 2.045 -11.469 -9.25 1 18.81 192 TYR A C 1
ATOM 1484 O O . TYR A 1 192 ? 1.188 -11.792 -10.081 1 19.79 192 TYR A O 1
ATOM 1493 N N . ALA A 1 193 ? 3.292 -11.954 -9.26 1 19.56 193 ALA A N 1
ATOM 1494 C CA . ALA A 1 193 ? 3.738 -12.841 -10.345 1 21.15 193 ALA A CA 1
ATOM 1495 C C . ALA A 1 193 ? 2.907 -14.131 -10.41 1 23.37 193 ALA A C 1
ATOM 1496 O O . ALA A 1 193 ? 2.734 -14.685 -11.498 1 25.17 193 ALA A O 1
ATOM 1498 N N . GLU A 1 194 ? 2.337 -14.593 -9.279 1 23.06 194 GLU A N 1
ATOM 1499 C CA . GLU A 1 194 ? 1.482 -15.789 -9.278 1 24.07 194 GLU A CA 1
ATOM 1500 C C . GLU A 1 194 ? 0.097 -15.534 -9.882 1 24.9 194 GLU A C 1
ATOM 1501 O O . GLU A 1 194 ? -0.607 -16.485 -10.222 1 26.53 194 GLU A O 1
ATOM 1507 N N . HIS A 1 195 ? -0.322 -14.268 -10.01 1 23.51 195 HIS A N 1
ATOM 1508 C CA . HIS A 1 195 ? -1.657 -13.942 -10.517 1 23.33 195 HIS A CA 1
ATOM 1509 C C . HIS A 1 195 ? -1.752 -13.835 -12.002 1 24.81 195 HIS A C 1
ATOM 1510 O O . HIS A 1 195 ? -2.774 -13.371 -12.499 1 25.14 195 HIS A O 1
ATOM 1517 N N . ARG A 1 196 ? -0.722 -14.292 -12.744 1 25.13 196 ARG A N 1
ATOM 1518 C CA . ARG A 1 196 ? -0.766 -14.228 -14.207 1 26.79 196 ARG A CA 1
ATOM 1519 C C . ARG A 1 196 ? -2.063 -14.826 -14.797 1 27.08 196 ARG A C 1
ATOM 1520 O O . ARG A 1 196 ? -2.484 -15.916 -14.404 1 27.47 196 ARG A O 1
ATOM 1528 N N . GLY A 1 197 ? -2.719 -14.064 -15.647 1 27.07 197 GLY A N 1
ATOM 1529 C CA . GLY A 1 197 ? -3.934 -14.517 -16.305 1 27.91 197 GLY A CA 1
ATOM 1530 C C . GLY A 1 197 ? -5.222 -13.924 -15.773 1 28.52 197 GLY A C 1
ATOM 1531 O O . GLY A 1 197 ? -6.279 -14.102 -16.393 1 28.93 197 GLY A O 1
ATOM 1532 N N . ARG A 1 198 ? -5.162 -13.198 -14.626 1 27.12 198 ARG A N 1
ATOM 1533 C CA . ARG A 1 198 ? -6.392 -12.627 -14.08 1 26.82 198 ARG A CA 1
ATOM 1534 C C . ARG A 1 198 ? -6.688 -11.294 -14.707 1 25.2 198 ARG A C 1
ATOM 1535 O O . ARG A 1 198 ? -5.926 -10.346 -14.5 1 25.21 198 ARG A O 1
ATOM 1543 N N . ALA A 1 199 ? -7.84 -11.18 -15.405 1 23.42 199 ALA A N 1
ATOM 1544 C CA . ALA A 1 199 ? -8.285 -9.895 -15.942 1 23.15 199 ALA A CA 1
ATOM 1545 C C . ALA A 1 199 ? -8.654 -8.968 -14.749 1 22.21 199 ALA A C 1
ATOM 1546 O O . ALA A 1 199 ? -8.751 -9.451 -13.616 1 22.26 199 ALA A O 1
ATOM 1548 N N . ARG A 1 200 ? -8.81 -7.657 -14.984 1 21.65 200 ARG A N 1
ATOM 1549 C CA . ARG A 1 200 ? -9.122 -6.712 -13.898 1 22.23 200 ARG A CA 1
ATOM 1550 C C . ARG A 1 200 ? -10.298 -7.116 -13.033 1 22.02 200 ARG A C 1
ATOM 1551 O O . ARG A 1 200 ? -10.16 -7.152 -11.801 1 21.91 200 ARG A O 1
ATOM 1559 N N . ASP A 1 201 ? -11.42 -7.501 -13.657 1 21.98 201 ASP A N 1
ATOM 1560 C CA . ASP A 1 201 ? -12.582 -7.897 -12.876 1 22.91 201 ASP A CA 1
ATOM 1561 C C . ASP A 1 201 ? -12.296 -9.135 -12.037 1 22.23 201 ASP A C 1
ATOM 1562 O O . ASP A 1 201 ? -12.724 -9.212 -10.878 1 22.1 201 ASP A O 1
ATOM 1567 N N . GLU A 1 202 ? -11.533 -10.079 -12.581 1 21.33 202 GLU A N 1
ATOM 1568 C CA . GLU A 1 202 ? -11.184 -11.294 -11.86 1 20.91 202 GLU A CA 1
ATOM 1569 C C . GLU A 1 202 ? -10.274 -10.984 -10.659 1 21.08 202 GLU A C 1
ATOM 1570 O O . GLU A 1 202 ? -10.455 -11.574 -9.583 1 21.28 202 GLU A O 1
ATOM 1576 N N . ALA A 1 203 ? -9.314 -10.07 -10.841 1 19.87 203 ALA A N 1
ATOM 1577 C CA . ALA A 1 203 ? -8.388 -9.714 -9.756 1 18.87 203 ALA A CA 1
ATOM 1578 C C . ALA A 1 203 ? -9.127 -8.924 -8.673 1 17.91 203 ALA A C 1
ATOM 1579 O O . ALA A 1 203 ? -8.936 -9.194 -7.485 1 17.97 203 ALA A O 1
ATOM 1581 N N . GLU A 1 204 ? -10.004 -7.989 -9.08 1 17.17 204 GLU A N 1
ATOM 1582 C CA . GLU A 1 204 ? -10.764 -7.206 -8.097 1 16.46 204 GLU A CA 1
ATOM 1583 C C . GLU A 1 204 ? -11.733 -8.11 -7.321 1 17.6 204 GLU A C 1
ATOM 1584 O O . GLU A 1 204 ? -11.944 -7.902 -6.125 1 17.76 204 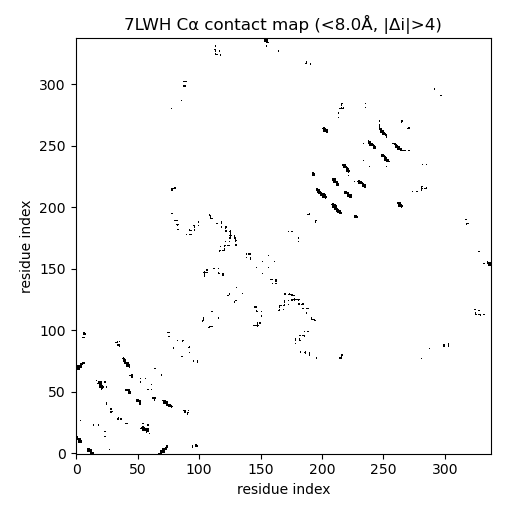GLU A O 1
ATOM 1590 N N . MET A 1 205 ? -12.294 -9.138 -7.991 1 17.81 205 MET A N 1
ATOM 1591 C CA . MET A 1 205 ? -13.205 -10.06 -7.306 1 17.83 205 MET A CA 1
ATOM 1592 C C . MET A 1 205 ? -12.402 -10.95 -6.353 1 17.85 205 MET A C 1
ATOM 1593 O O . MET A 1 205 ? -12.905 -11.249 -5.275 1 18.43 205 MET A O 1
ATOM 1598 N N . GLU A 1 206 ? -11.161 -11.346 -6.708 1 17.19 206 GLU A N 1
ATOM 1599 C CA . GLU A 1 206 ? -10.356 -12.15 -5.764 1 17.32 206 GLU A CA 1
ATOM 1600 C C . GLU A 1 206 ? -10.012 -11.317 -4.528 1 17.51 206 GLU A C 1
ATOM 1601 O O . GLU A 1 206 ? -10.026 -11.834 -3.404 1 18.44 206 GLU A O 1
ATOM 1607 N N . TYR A 1 207 ? -9.803 -10.012 -4.72 1 16.26 207 TYR A N 1
ATOM 1608 C CA . TYR A 1 207 ? -9.535 -9.073 -3.623 1 15.71 207 TYR A CA 1
ATOM 1609 C C . TYR A 1 207 ? -10.789 -9.067 -2.705 1 15.19 207 TYR A C 1
ATOM 1610 O O . TYR A 1 207 ? -10.66 -9.251 -1.498 1 15.71 207 TYR A O 1
ATOM 1619 N N . LEU A 1 208 ? -11.982 -8.911 -3.288 1 14.91 208 LEU A N 1
ATOM 1620 C CA . LEU A 1 208 ? -13.218 -8.939 -2.477 1 15.61 208 LEU A CA 1
ATOM 1621 C C . LEU A 1 208 ? -13.417 -10.284 -1.79 1 16.56 208 LEU A C 1
ATOM 1622 O O . LEU A 1 208 ? -13.931 -10.304 -0.67 1 16.98 208 LEU A O 1
ATOM 1627 N N . LYS A 1 209 ? -13.081 -11.406 -2.458 1 15.62 209 LYS A N 1
ATOM 1628 C CA . LYS A 1 209 ? -13.263 -12.733 -1.831 1 16.07 209 LYS A CA 1
ATOM 1629 C C . LYS A 1 209 ? -12.389 -12.882 -0.58 1 17.09 209 LYS A C 1
ATOM 1630 O O . LYS A 1 209 ? -12.79 -13.567 0.383 1 18.49 209 LYS A O 1
ATOM 1636 N N . ILE A 1 210 ? -11.211 -12.25 -0.569 1 15.97 210 ILE A N 1
ATOM 1637 C CA . ILE A 1 210 ? -10.357 -12.307 0.621 1 16.53 210 ILE A CA 1
ATOM 1638 C C . ILE A 1 210 ? -10.912 -11.333 1.653 1 17.21 210 ILE A C 1
ATOM 1639 O O . ILE A 1 210 ? -11.073 -11.685 2.826 1 17.82 210 ILE A O 1
ATOM 1644 N N . ALA A 1 211 ? -11.178 -10.103 1.221 1 16.21 211 ALA A N 1
ATOM 1645 C CA . ALA A 1 211 ? -11.658 -9.066 2.155 1 16.23 211 ALA A CA 1
ATOM 1646 C C . ALA A 1 211 ? -12.954 -9.417 2.845 1 16.3 211 ALA A C 1
ATOM 1647 O O . ALA A 1 211 ? -13.126 -9.078 4.028 1 17.03 211 ALA A O 1
ATOM 1649 N N . GLN A 1 212 ? -13.88 -10.096 2.13 1 15.16 212 GLN A N 1
ATOM 1650 C CA . GLN A 1 212 ? -15.186 -10.388 2.728 1 16.19 212 GLN A CA 1
ATOM 1651 C C . GLN A 1 212 ? -15.133 -11.42 3.855 1 17.34 212 GLN A C 1
ATOM 1652 O O . GLN A 1 212 ? -16.151 -11.617 4.538 1 18.18 212 GLN A O 1
ATOM 1658 N N . ASP A 1 213 ? -13.991 -12.078 4.049 1 17.87 213 ASP A N 1
ATOM 1659 C CA . ASP A 1 213 ? -13.844 -13.02 5.159 1 18.97 213 ASP A CA 1
ATOM 1660 C C . ASP A 1 213 ? -13.2 -12.362 6.41 1 18.59 213 ASP A C 1
ATOM 1661 O O . ASP A 1 213 ? -13.07 -13.036 7.451 1 19.58 213 ASP A O 1
ATOM 1666 N N . LEU A 1 214 ? -12.822 -11.074 6.316 1 15.83 214 LEU A N 1
ATOM 1667 C CA . LEU A 1 214 ? -12.236 -10.348 7.455 1 15.91 214 LEU A CA 1
ATOM 1668 C C . LEU A 1 214 ? -13.351 -10.173 8.494 1 16.55 214 LEU A C 1
ATOM 1669 O O . LEU A 1 214 ? -14.511 -9.965 8.126 1 16.71 214 LEU A O 1
ATOM 1674 N N . GLU A 1 215 ? -12.982 -10.248 9.785 1 17.06 215 GLU A N 1
ATOM 1675 C CA . GLU A 1 215 ? -13.989 -10.175 10.833 1 18.04 215 GLU A CA 1
ATOM 1676 C C . GLU A 1 215 ? -14.82 -8.884 10.826 1 18.13 215 GLU A C 1
ATOM 1677 O O . GLU A 1 215 ? -15.995 -8.913 11.214 1 18.19 215 GLU A O 1
ATOM 1683 N N . MET A 1 216 ? -14.195 -7.753 10.479 1 17.87 216 MET A N 1
ATOM 1684 C CA . MET A 1 216 ? -14.897 -6.461 10.53 1 18.09 216 MET A CA 1
ATOM 1685 C C . MET A 1 216 ? -15.603 -6.092 9.226 1 17.4 216 MET A C 1
ATOM 1686 O O . MET A 1 216 ? -16.248 -5.052 9.158 1 17.47 216 MET A O 1
ATOM 1691 N N . TYR A 1 217 ? -15.437 -6.915 8.167 1 16.19 217 TYR A N 1
ATOM 1692 C CA . TYR A 1 217 ? -15.982 -6.586 6.867 1 16.13 217 TYR A CA 1
ATOM 1693 C C . TYR A 1 217 ? -17.494 -6.375 6.903 1 16.09 217 TYR A C 1
ATOM 1694 O O . TYR A 1 217 ? -18.233 -7.26 7.314 1 16.76 217 TYR A O 1
ATOM 1703 N N . GLY A 1 218 ? -17.918 -5.205 6.454 1 15.64 218 GLY A N 1
ATOM 1704 C CA . GLY A 1 218 ? -19.346 -4.892 6.345 1 16.2 218 GLY A CA 1
ATOM 1705 C C . GLY A 1 218 ? -20.09 -4.687 7.645 1 17.52 218 GLY A C 1
ATOM 1706 O O . GLY A 1 218 ? -21.321 -4.6 7.642 1 19.59 218 GLY A O 1
ATOM 1707 N N . VAL A 1 219 ? -19.364 -4.625 8.768 1 16.34 219 VAL A N 1
ATOM 1708 C CA . VAL A 1 219 ? -20.049 -4.53 10.064 1 16.61 219 VAL A CA 1
ATOM 1709 C C . VAL A 1 219 ? -20.314 -3.096 10.451 1 16.69 219 VAL A C 1
ATOM 1710 O O . VAL A 1 219 ? -19.394 -2.272 10.476 1 17.28 219 VAL A O 1
ATOM 1714 N N . ASN A 1 220 ? -21.591 -2.804 10.791 1 15.73 220 ASN A N 1
ATOM 1715 C CA . ASN A 1 220 ? -21.962 -1.468 11.256 1 16.74 220 ASN A CA 1
ATOM 1716 C C . ASN A 1 220 ? -21.947 -1.534 12.78 1 17.31 220 ASN A C 1
ATOM 1717 O O . ASN A 1 220 ? -22.745 -2.259 13.345 1 17.34 220 ASN A O 1
ATOM 1722 N N . TYR A 1 221 ? -21.048 -0.77 13.457 1 17.03 221 TYR A N 1
ATOM 1723 C CA . TYR A 1 221 ? -20.947 -0.799 14.912 1 16.92 221 TYR A CA 1
ATOM 1724 C C . TYR A 1 221 ? -21.687 0.365 15.579 1 17.16 221 TYR A C 1
ATOM 1725 O O . TYR A 1 221 ? -21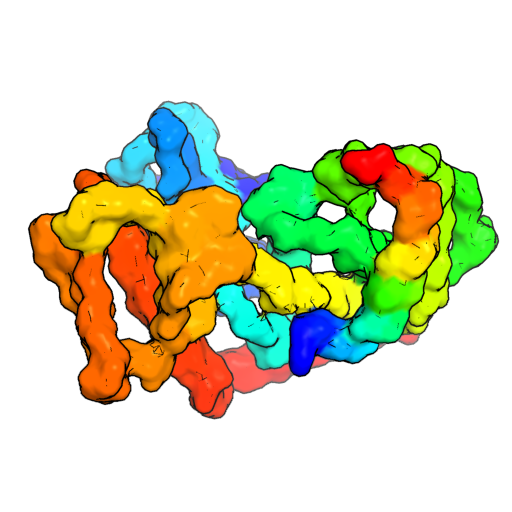.638 1.491 15.088 1 18 221 TYR A O 1
ATOM 1734 N N . PHE A 1 222 ? -22.333 0.081 16.692 1 17.36 222 PHE A N 1
ATOM 1735 C CA . PHE A 1 222 ? -23.083 1.07 17.47 1 17.69 222 PHE A CA 1
ATOM 1736 C C . PHE A 1 222 ? -22.795 0.88 18.939 1 18.46 222 PHE A C 1
ATOM 1737 O O . PHE A 1 222 ? -22.779 -0.244 19.447 1 18.31 222 PHE A O 1
ATOM 1745 N N . ALA A 1 223 ? -22.679 1.999 19.669 1 18.88 223 ALA A N 1
ATOM 1746 C CA . ALA A 1 223 ? -22.459 1.949 21.114 1 20.74 223 ALA A CA 1
ATOM 1747 C C . ALA A 1 223 ? -23.79 1.643 21.824 1 19.11 223 ALA A C 1
ATOM 1748 O O . ALA A 1 223 ? -24.795 2.291 21.569 1 20.34 223 ALA A O 1
ATOM 1750 N N . ILE A 1 224 ? -23.782 0.625 22.652 1 17.92 224 ILE A N 1
ATOM 1751 C CA . ILE A 1 224 ? -24.959 0.203 23.415 1 18.13 224 ILE A CA 1
ATOM 1752 C C . ILE A 1 224 ? -24.564 -0.118 24.881 1 18.79 224 ILE A C 1
ATOM 1753 O O . ILE A 1 224 ? -23.373 -0.161 25.243 1 18.88 224 ILE A O 1
ATOM 1758 N N . ARG A 1 225 ? -25.577 -0.363 25.717 1 18.65 225 ARG A N 1
ATOM 1759 C CA . ARG A 1 225 ? -25.361 -0.839 27.066 1 18.77 225 ARG A CA 1
ATOM 1760 C C . ARG A 1 225 ? -26.308 -1.974 27.306 1 19.54 225 ARG A C 1
ATOM 1761 O O . ARG A 1 225 ? -27.475 -1.92 26.862 1 20.33 225 ARG A O 1
ATOM 1769 N N . ASN A 1 226 ? -25.861 -2.978 28.06 1 20.01 226 ASN A N 1
ATOM 1770 C CA . ASN A 1 226 ? -26.772 -4.026 28.482 1 21 226 ASN A CA 1
ATOM 1771 C C . ASN A 1 226 ? -27.625 -3.497 29.659 1 22.48 226 ASN A C 1
ATOM 1772 O O . ASN A 1 226 ? -27.458 -2.329 30.072 1 22.15 226 ASN A O 1
ATOM 1777 N N . LYS A 1 227 ? -28.532 -4.327 30.189 1 23.57 227 LYS A N 1
ATOM 1778 C CA . LYS A 1 227 ? -29.416 -3.885 31.263 1 24.7 227 LYS A CA 1
ATOM 1779 C C . LYS A 1 227 ? -28.693 -3.59 32.573 1 25.07 227 LYS A C 1
ATOM 1780 O O . LYS A 1 227 ? -29.259 -2.882 33.408 1 26.73 227 LYS A O 1
ATOM 1786 N N . LYS A 1 228 ? -27.479 -4.12 32.755 1 23.59 228 LYS A N 1
ATOM 1787 C CA . LYS A 1 228 ? -26.66 -3.806 33.936 1 24.01 228 LYS A CA 1
ATOM 1788 C C . LYS A 1 228 ? -25.749 -2.573 33.72 1 22.87 228 LYS A C 1
ATOM 1789 O O . LYS A 1 228 ? -24.904 -2.269 34.58 1 23.15 228 LYS A O 1
ATOM 1795 N N . GLY A 1 229 ? -25.926 -1.876 32.599 1 21.21 229 GLY A N 1
ATOM 1796 C CA . GLY A 1 229 ? -25.165 -0.69 32.26 1 20.92 229 GLY A CA 1
ATOM 1797 C C . GLY A 1 229 ? -23.844 -0.944 31.56 1 19.89 229 GLY A C 1
ATOM 1798 O O . GLY A 1 229 ? -23.199 0.005 31.144 1 20.48 229 GLY A O 1
ATOM 1799 N N . THR A 1 230 ? -23.454 -2.208 31.377 1 19.86 230 THR A N 1
ATOM 1800 C CA . THR A 1 230 ? -22.166 -2.53 30.735 1 20.54 230 THR A CA 1
ATOM 1801 C C . THR A 1 230 ? -22.06 -1.99 29.312 1 21.6 230 THR A C 1
ATOM 1802 O O . THR A 1 230 ? -22.936 -2.272 28.489 1 21.48 230 THR A O 1
ATOM 1806 N N . GLU A 1 231 ? -21.02 -1.218 29.012 1 21.06 231 GLU A N 1
ATOM 1807 C CA . GLU A 1 231 ? -20.822 -0.681 27.664 1 21.34 231 GLU A CA 1
ATOM 1808 C C . GLU A 1 231 ? -20.405 -1.794 26.722 1 21.41 231 GLU A C 1
ATOM 1809 O O . GLU A 1 231 ? -19.521 -2.582 27.032 1 22.61 231 GLU A O 1
ATOM 1815 N N . LEU A 1 232 ? -21.14 -1.932 25.638 1 19.91 232 LEU A N 1
ATOM 1816 C CA . LEU A 1 232 ? -20.865 -2.959 24.628 1 20.16 232 LEU A CA 1
ATOM 1817 C C . LEU A 1 232 ? -21.03 -2.327 23.23 1 18.94 232 LEU A C 1
ATOM 1818 O O . LEU A 1 232 ? -21.335 -1.138 23.091 1 18.69 232 LEU A O 1
ATOM 1823 N N . LEU A 1 233 ? -20.777 -3.132 22.173 1 19.08 233 LEU A N 1
ATOM 1824 C CA . LEU A 1 233 ? -21.058 -2.68 20.82 1 18.46 233 LEU A CA 1
ATOM 1825 C C . LEU A 1 233 ? -22.016 -3.658 20.17 1 18.23 233 LEU A C 1
ATOM 1826 O O . LEU A 1 233 ? -21.912 -4.866 20.374 1 19.08 233 LEU A O 1
ATOM 1831 N N . LEU A 1 234 ? -22.946 -3.129 19.41 1 17.78 234 LEU A N 1
ATOM 1832 C CA . LEU A 1 234 ? -23.825 -3.911 18.544 1 17.09 234 LEU A CA 1
ATOM 1833 C C . LEU A 1 234 ? -23.177 -3.853 17.167 1 16.99 234 LEU A C 1
ATOM 1834 O O . LEU A 1 234 ? -22.857 -2.779 16.68 1 17.66 234 LEU A O 1
ATOM 1839 N N . GLY A 1 235 ? -23.082 -4.99 16.496 1 16.96 235 GLY A N 1
ATOM 1840 C CA . GLY A 1 235 ? -22.661 -5.034 15.114 1 16.58 235 GLY A CA 1
ATOM 1841 C C . GLY A 1 235 ? -23.835 -5.54 14.282 1 16.43 235 GLY A C 1
ATOM 1842 O O . GLY A 1 235 ? -24.422 -6.575 14.611 1 17.41 235 GLY A O 1
ATOM 1843 N N . VAL A 1 236 ? -24.248 -4.764 13.288 1 15.49 236 VAL A N 1
ATOM 1844 C CA . VAL A 1 236 ? -25.302 -5.153 12.346 1 16.15 236 VAL A CA 1
ATOM 1845 C C . VAL A 1 236 ? -24.601 -5.438 11.021 1 16.21 236 VAL A C 1
ATOM 1846 O O . VAL A 1 236 ? -23.915 -4.563 10.489 1 16.26 236 VAL A O 1
ATOM 1850 N N . ASP A 1 237 ? -24.786 -6.655 10.47 1 16.38 237 ASP A N 1
ATOM 1851 C CA . ASP A 1 237 ? -24.12 -6.978 9.222 1 16.6 237 ASP A CA 1
ATOM 1852 C C . ASP A 1 237 ? -24.974 -7.918 8.386 1 16.78 237 ASP A C 1
ATOM 1853 O O . ASP A 1 237 ? -26.125 -8.237 8.746 1 16.86 237 ASP A O 1
ATOM 1858 N N . ALA A 1 238 ? -24.416 -8.352 7.246 1 16.56 238 ALA A N 1
ATOM 1859 C CA . ALA A 1 238 ? -25.112 -9.225 6.322 1 16.83 238 ALA A CA 1
ATOM 1860 C C . ALA A 1 238 ? -25.48 -10.586 6.958 1 17.46 238 ALA A C 1
ATOM 1861 O O . ALA A 1 238 ? -26.457 -11.213 6.525 1 17.73 238 ALA A O 1
ATOM 1863 N N . LEU A 1 239 ? -24.709 -11.039 7.967 1 15.99 239 LEU A N 1
ATOM 1864 C CA . LEU A 1 239 ? -24.923 -12.333 8.622 1 17.35 239 LEU A CA 1
ATOM 1865 C C . LEU A 1 239 ? -25.973 -12.314 9.728 1 17.77 239 LEU A C 1
ATOM 1866 O O . LEU A 1 239 ? -26.593 -13.341 9.984 1 18.67 239 LEU A O 1
ATOM 1871 N N . GLY A 1 240 ? -26.062 -11.205 10.46 1 16.57 240 GLY A N 1
ATOM 1872 C CA . GLY A 1 240 ? -26.983 -11.144 11.588 1 16.53 240 GLY A CA 1
ATOM 1873 C C . GLY A 1 240 ? -26.595 -10.019 12.523 1 17.05 240 GLY A C 1
ATOM 1874 O O . GLY A 1 240 ? -26.061 -8.995 12.073 1 16.47 240 GLY A O 1
ATOM 1875 N N . LEU A 1 241 ? -26.904 -10.206 13.801 1 17.05 241 LEU A N 1
ATOM 1876 C CA . LEU A 1 241 ? -26.564 -9.241 14.848 1 17.01 241 LEU A CA 1
ATOM 1877 C C . LEU A 1 241 ? -25.482 -9.835 15.719 1 18.66 241 LEU A C 1
ATOM 1878 O O . LEU A 1 241 ? -25.496 -11.043 15.995 1 20.4 241 LEU A O 1
ATOM 1883 N N . HIS A 1 242 ? -24.592 -8.987 16.218 1 17.61 242 HIS A N 1
ATOM 1884 C CA . HIS A 1 242 ? -23.463 -9.473 17.002 1 17.46 242 HIS A CA 1
ATOM 1885 C C . HIS A 1 242 ? -23.231 -8.516 18.167 1 18.55 242 HIS A C 1
ATOM 1886 O O . HIS A 1 242 ? -23.38 -7.307 18.008 1 19.09 242 HIS A O 1
ATOM 1893 N N . ILE A 1 243 ? -22.814 -9.05 19.32 1 18.29 243 ILE A N 1
ATOM 1894 C CA . ILE A 1 243 ? -22.552 -8.18 20.476 1 17.98 243 ILE A CA 1
ATOM 1895 C C . ILE A 1 243 ? -21.064 -8.305 20.781 1 18.66 243 ILE A C 1
ATOM 1896 O O . ILE A 1 243 ? -20.571 -9.421 20.86 1 19.66 243 ILE A O 1
ATOM 1901 N N . TYR A 1 244 ? -20.376 -7.183 20.975 1 17.9 244 TYR A N 1
ATOM 1902 C CA . TYR A 1 244 ? -18.939 -7.21 21.219 1 18.14 244 TYR A CA 1
ATOM 1903 C C . TYR A 1 244 ? -18.584 -6.481 22.494 1 20.17 244 TYR A C 1
ATOM 1904 O O . TYR A 1 244 ? -19.261 -5.523 22.874 1 20.44 244 TYR A O 1
ATOM 1913 N N . ASP A 1 245 ? -17.44 -6.842 23.076 1 21.02 245 ASP A N 1
ATOM 1914 C CA . ASP A 1 245 ? -16.831 -6.013 24.112 1 22.13 245 ASP A CA 1
ATOM 1915 C C . ASP A 1 245 ? -16.227 -4.816 23.325 1 22.7 245 ASP A C 1
ATOM 1916 O O . ASP A 1 245 ? -15.721 -5.016 22.206 1 22.76 245 ASP A O 1
ATOM 1921 N N . PRO A 1 246 ? -16.271 -3.571 23.849 1 23.28 246 PRO A N 1
ATOM 1922 C CA . PRO A 1 246 ? -15.807 -2.426 23.053 1 24.56 246 PRO A CA 1
ATOM 1923 C C . PRO A 1 246 ? -14.342 -2.483 22.614 1 26.07 246 PRO A C 1
ATOM 1924 O O . PRO A 1 246 ? -13.968 -1.864 21.625 1 27.5 246 PRO A O 1
ATOM 1928 N N . GLU A 1 247 ? -13.526 -3.235 23.346 1 25.98 247 GLU A N 1
ATOM 1929 C CA . GLU A 1 247 ? -12.093 -3.324 23.055 1 26.63 247 GLU A CA 1
ATOM 1930 C C . GLU A 1 247 ? -11.76 -4.396 22.014 1 25.98 247 GLU A C 1
ATOM 1931 O O . GLU A 1 247 ? -10.583 -4.553 21.658 1 26.26 247 GLU A O 1
ATOM 1937 N N . ASN A 1 248 ? -12.767 -5.162 21.547 1 24.36 248 ASN A N 1
ATOM 1938 C CA . ASN A 1 248 ? -12.506 -6.221 20.595 1 22.61 248 ASN A CA 1
ATOM 1939 C C . ASN A 1 248 ? -13.62 -6.266 19.562 1 21 248 ASN A C 1
ATOM 1940 O O . ASN A 1 248 ? -14.621 -6.915 19.795 1 20.31 248 ASN A O 1
ATOM 1945 N N . ARG A 1 249 ? -13.419 -5.603 18.44 1 21.11 249 ARG A N 1
ATOM 1946 C CA . ARG A 1 249 ? -14.379 -5.591 17.328 1 20.85 249 ARG A CA 1
ATOM 1947 C C . ARG A 1 249 ? -14.234 -6.775 16.381 1 21.09 249 ARG A C 1
ATOM 1948 O O . ARG A 1 249 ? -14.978 -6.851 15.389 1 20.44 249 ARG A O 1
ATOM 1956 N N . LEU A 1 250 ? -13.32 -7.707 16.671 1 21.46 250 LEU A N 1
ATOM 1957 C CA . LEU A 1 250 ? -13.108 -8.861 15.804 1 22.35 250 LEU A CA 1
ATOM 1958 C C . LEU A 1 250 ? -13.936 -10.074 16.163 1 23.13 250 LEU A C 1
ATOM 1959 O O . LEU A 1 250 ? -14.471 -10.745 15.281 1 24.48 250 LEU A O 1
ATOM 1964 N N . THR A 1 251 ? -14.064 -10.369 17.466 1 21.6 251 THR A N 1
ATOM 1965 C CA . THR A 1 251 ? -14.707 -11.574 17.916 1 21.54 251 THR A CA 1
ATOM 1966 C C . THR A 1 251 ? -15.922 -11.256 18.773 1 21.48 251 THR A C 1
ATOM 1967 O O . THR A 1 251 ? -15.768 -10.788 19.913 1 22 251 THR A O 1
ATOM 1971 N N . PRO A 1 252 ? -17.133 -11.468 18.244 1 21.36 252 PRO A N 1
ATOM 1972 C CA . PRO A 1 252 ? -18.325 -11.221 19.071 1 21.51 252 PRO A CA 1
ATOM 1973 C C . PRO A 1 252 ? -18.372 -12.117 20.311 1 22.35 252 PRO A C 1
ATOM 1974 O O . PRO A 1 252 ? -17.888 -13.263 20.298 1 23.19 252 PRO A O 1
ATOM 1978 N N . LYS A 1 253 ? -18.951 -11.586 21.386 1 21.36 253 LYS A N 1
ATOM 1979 C CA . LYS A 1 253 ? -19.245 -12.353 22.602 1 22.74 253 LYS A CA 1
ATOM 1980 C C . LYS A 1 253 ? -20.434 -13.292 22.303 1 23.76 253 LYS A C 1
ATOM 1981 O O . LYS A 1 253 ? -20.513 -14.402 22.845 1 25.25 253 LYS A O 1
ATOM 1987 N N . ILE A 1 254 ? -21.415 -12.81 21.499 1 22.41 254 ILE A N 1
ATOM 1988 C CA . ILE A 1 254 ? -22.562 -13.595 21.065 1 23.27 254 ILE A CA 1
ATOM 1989 C C . ILE A 1 254 ? -23.013 -13.113 19.691 1 21.6 254 ILE A C 1
ATOM 1990 O O . ILE A 1 254 ? -22.894 -11.931 19.361 1 20.95 254 ILE A O 1
ATOM 1995 N N . SER A 1 255 ? -23.454 -14.056 18.875 1 20.83 255 SER A N 1
ATOM 1996 C CA . SER A 1 255 ? -23.98 -13.766 17.548 1 20.97 255 SER A CA 1
ATOM 1997 C C . SER A 1 255 ? -25.372 -14.351 17.38 1 21.22 255 SER A C 1
ATOM 1998 O O . SER A 1 255 ? -25.672 -15.437 17.883 1 22.15 255 SER A O 1
ATOM 2001 N N . PHE A 1 256 ? -26.196 -13.645 16.61 1 19.92 256 PHE A N 1
ATOM 2002 C CA . PHE A 1 256 ? -27.55 -14.021 16.283 1 20.7 256 PHE A CA 1
ATOM 2003 C C . PHE A 1 256 ? -27.694 -13.945 14.779 1 20.59 256 PHE A C 1
ATOM 2004 O O . PHE A 1 256 ? -28.049 -12.896 14.232 1 20.24 256 PHE A O 1
ATOM 2012 N N . PRO A 1 257 ? -27.45 -15.071 14.077 1 21.49 257 PRO A N 1
ATOM 2013 C CA . PRO A 1 257 ? -27.652 -15.088 12.618 1 20.69 257 PRO A CA 1
ATOM 2014 C C . PRO A 1 257 ? -29.084 -14.713 12.247 1 19.88 257 PRO A C 1
ATOM 2015 O O . PRO A 1 257 ? -30.012 -15.021 13.01 1 20.04 257 PRO A O 1
ATOM 2019 N N . TRP A 1 258 ? -29.301 -14.046 11.092 1 18.83 258 TRP A N 1
ATOM 2020 C CA . TRP A 1 258 ? -30.657 -13.594 10.735 1 19.06 258 TRP A CA 1
ATOM 2021 C C . TRP A 1 258 ? -31.728 -14.666 10.788 1 20.7 258 TRP A C 1
ATOM 2022 O O . TRP A 1 258 ? -32.83 -14.4 11.268 1 21.14 258 TRP A O 1
ATOM 2033 N N . ASN A 1 259 ? -31.399 -15.88 10.302 1 21.33 259 ASN A N 1
ATOM 2034 C CA . ASN A 1 259 ? -32.383 -16.955 10.323 1 22.52 259 ASN A CA 1
ATOM 2035 C C . ASN A 1 259 ? -32.54 -17.637 11.679 1 23.11 259 ASN A C 1
ATOM 2036 O O . ASN A 1 259 ? -33.285 -18.601 11.77 1 24.16 259 ASN A O 1
ATOM 2041 N N . GLU A 1 260 ? -31.842 -17.149 12.723 1 21.75 260 GLU A N 1
ATOM 2042 C CA . GLU A 1 260 ? -31.997 -17.657 14.075 1 22.1 260 GLU A CA 1
ATOM 2043 C C . GLU A 1 260 ? -32.745 -16.649 14.976 1 22.31 260 GLU A C 1
ATOM 2044 O O . GLU A 1 260 ? -32.937 -16.942 16.154 1 23.59 260 GLU A O 1
ATOM 2050 N N . ILE A 1 261 ? -33.206 -15.503 14.423 1 20.53 261 ILE A N 1
ATOM 2051 C CA . ILE A 1 261 ? -33.923 -14.485 15.183 1 20.38 261 ILE A CA 1
ATOM 2052 C C . ILE A 1 261 ? -35.412 -14.629 14.955 1 20.69 261 ILE A C 1
ATOM 2053 O O . ILE A 1 261 ? -35.892 -14.566 13.809 1 21.37 261 ILE A O 1
ATOM 2058 N N . ARG A 1 262 ? -36.158 -14.822 16.044 1 20.36 262 ARG A N 1
ATOM 2059 C CA . ARG A 1 262 ? -37.592 -14.918 15.944 1 21.03 262 ARG A CA 1
ATOM 2060 C C . ARG A 1 262 ? -38.188 -13.535 15.76 1 21.91 262 ARG A C 1
ATOM 2061 O O . ARG A 1 262 ? -39.038 -13.334 14.903 1 22.57 262 ARG A O 1
ATOM 2069 N N . ASN A 1 263 ? -37.736 -12.577 16.578 1 22.26 263 ASN A N 1
ATOM 2070 C CA . ASN A 1 263 ? -38.282 -11.247 16.584 1 22.64 263 ASN A CA 1
ATOM 2071 C C . ASN A 1 263 ? -37.257 -10.252 17.089 1 21.43 263 ASN A C 1
ATOM 2072 O O . ASN A 1 263 ? -36.403 -10.606 17.905 1 21.17 263 ASN A O 1
ATOM 2077 N N . ILE A 1 264 ? -37.349 -9.002 16.589 1 20.81 264 ILE A N 1
ATOM 2078 C CA . ILE A 1 264 ? -36.622 -7.855 17.135 1 21.31 264 ILE A CA 1
ATOM 2079 C C . ILE A 1 264 ? -37.683 -6.847 17.563 1 23.33 264 ILE A C 1
ATOM 2080 O O . ILE A 1 264 ? -38.552 -6.506 16.763 1 24.19 264 ILE A O 1
ATOM 2085 N N . SER A 1 265 ? -37.661 -6.418 18.824 1 24.23 265 SER A N 1
ATOM 2086 C CA . SER A 1 265 ? -38.628 -5.433 19.313 1 25.49 265 SER A CA 1
ATOM 2087 C C . SER A 1 265 ? -37.875 -4.182 19.69 1 24.78 265 SER A C 1
ATOM 2088 O O . SER A 1 265 ? -36.73 -4.267 20.125 1 24.16 265 SER A O 1
ATOM 2091 N N . TYR A 1 266 ? -38.508 -3.018 19.546 1 24.78 266 TYR A N 1
ATOM 2092 C CA . TYR A 1 266 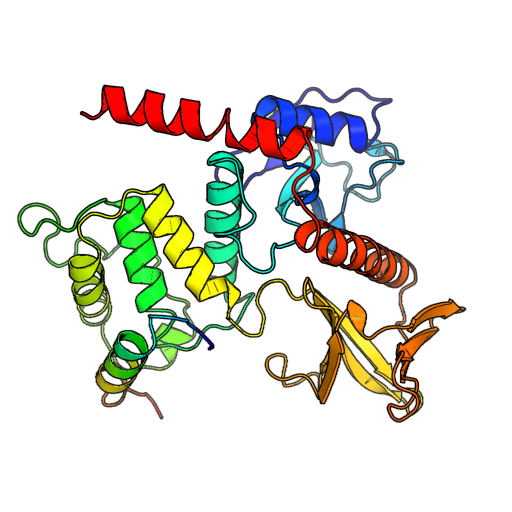? -37.899 -1.761 19.957 1 25.37 266 TYR A CA 1
ATOM 2093 C C . TYR A 1 266 ? -38.973 -0.932 20.665 1 26.79 266 TYR A C 1
ATOM 2094 O O . TYR A 1 266 ? -40.062 -0.749 20.117 1 26.08 266 TYR A O 1
ATOM 2103 N N . SER A 1 267 ? -38.621 -0.361 21.814 1 27.16 267 SER A N 1
ATOM 2104 C CA . SER A 1 267 ? -39.522 0.478 22.586 1 29.53 267 SER A CA 1
ATOM 2105 C C . SER A 1 267 ? -38.689 1.33 23.534 1 30.64 267 SER A C 1
ATOM 2106 O O . SER A 1 267 ? -37.894 0.788 24.292 1 30.82 267 SER A O 1
ATOM 2109 N N . ASP A 1 268 ? -38.886 2.651 23.489 1 31.76 268 ASP A N 1
ATOM 2110 C CA . ASP A 1 268 ? -38.273 3.632 24.383 1 32.33 268 ASP A CA 1
ATOM 2111 C C . ASP A 1 268 ? -36.776 3.392 24.642 1 30.19 268 ASP A C 1
ATOM 2112 O O . ASP A 1 268 ? -36.384 3.098 25.773 1 31.22 268 ASP A O 1
ATOM 2117 N N . LYS A 1 269 ? -35.983 3.409 23.558 1 27.29 269 LYS A N 1
ATOM 2118 C CA . LYS A 1 269 ? -34.524 3.224 23.545 1 25.91 269 LYS A CA 1
ATOM 2119 C C . LYS A 1 269 ? -34.046 1.803 23.856 1 25.36 269 LYS A C 1
ATOM 2120 O O . LYS A 1 269 ? -32.832 1.586 23.917 1 26.37 269 LYS A O 1
ATOM 2126 N N . GLU A 1 270 ? -34.958 0.842 24.014 1 23.64 270 GLU A N 1
ATOM 2127 C CA . GLU A 1 270 ? -34.579 -0.53 24.327 1 22.78 270 GLU A CA 1
ATOM 2128 C C . GLU A 1 270 ? -34.896 -1.469 23.169 1 21.8 270 GLU A C 1
ATOM 2129 O O . GLU A 1 270 ? -36.044 -1.516 22.695 1 22.41 270 GLU A O 1
ATOM 2135 N N . PHE A 1 271 ? -33.887 -2.241 22.759 1 21.06 271 PHE A N 1
ATOM 2136 C CA . PHE A 1 271 ? -34.036 -3.292 21.755 1 20.36 271 PHE A CA 1
ATOM 2137 C C . PHE A 1 271 ? -34.075 -4.643 22.455 1 20.76 271 PHE A C 1
ATOM 2138 O O . PHE A 1 271 ? -33.338 -4.856 23.407 1 21.01 271 PHE A O 1
ATOM 2146 N N . THR A 1 272 ? -34.871 -5.593 21.925 1 20.35 272 THR A N 1
ATOM 2147 C CA . THR A 1 272 ? -34.91 -6.928 22.459 1 21.02 272 THR A CA 1
ATOM 2148 C C . THR A 1 272 ? -34.726 -7.892 21.294 1 21.2 272 THR A C 1
ATOM 2149 O O . THR A 1 272 ? -35.504 -7.834 20.335 1 22.11 272 THR A O 1
ATOM 2153 N N . ILE A 1 273 ? -33.715 -8.762 21.364 1 20.35 273 ILE A N 1
ATOM 2154 C CA . ILE A 1 273 ? -33.499 -9.76 20.324 1 20.43 273 ILE A CA 1
ATOM 2155 C C . ILE A 1 273 ? -34.02 -11.057 20.891 1 22.07 273 ILE A C 1
ATOM 2156 O O . ILE A 1 273 ? -33.537 -11.518 21.931 1 22.81 273 ILE A O 1
ATOM 2161 N N . LYS A 1 274 ? -35.024 -11.648 20.242 1 22.51 274 LYS A N 1
ATOM 2162 C CA . LYS A 1 274 ? -35.611 -12.9 20.717 1 22.84 274 LYS A CA 1
ATOM 2163 C C . LYS A 1 274 ? -35.212 -14.048 19.804 1 23.39 274 LYS A C 1
ATOM 2164 O O . LYS A 1 274 ? -35.677 -14.106 18.671 1 23.14 274 LYS A O 1
ATOM 2170 N N . PRO A 1 275 ? -34.328 -14.94 20.256 1 24.66 275 PRO A N 1
ATOM 2171 C CA . PRO A 1 275 ? -33.908 -16.055 19.399 1 25.51 275 PRO A CA 1
ATOM 2172 C C . PRO A 1 275 ? -35.015 -17.057 19.131 1 26.26 275 PRO A C 1
ATOM 2173 O O . PRO A 1 275 ? -35.921 -17.223 19.958 1 26.21 275 PRO A O 1
ATOM 2177 N N . LEU A 1 276 ? -34.93 -17.764 17.987 1 26.9 276 LEU A N 1
ATOM 2178 C CA . LEU A 1 276 ? -35.886 -18.842 17.711 1 28.39 276 LEU A CA 1
ATOM 2179 C C . LEU A 1 276 ? -35.586 -20.038 18.651 1 30.43 276 LEU A C 1
ATOM 2180 O O . LEU A 1 276 ? -36.507 -20.749 19.037 1 31.45 276 LEU A O 1
ATOM 2185 N N . ASP A 1 277 ? -34.317 -20.24 19.043 1 31.08 277 ASP A N 1
ATOM 2186 C CA . ASP A 1 277 ? -33.927 -21.314 19.962 1 32.23 277 ASP A CA 1
ATOM 2187 C C . ASP A 1 277 ? -34.233 -20.89 21.409 1 34.36 277 ASP A C 1
ATOM 2188 O O . ASP A 1 277 ? -33.549 -20.02 21.95 1 34.19 277 ASP A O 1
ATOM 2193 N N . LYS A 1 278 ? -35.23 -21.538 22.042 1 36.01 278 LYS A N 1
ATOM 2194 C CA . LYS A 1 278 ? -35.643 -21.267 23.429 1 38.07 278 LYS A CA 1
ATOM 2195 C C . LYS A 1 278 ? -34.51 -21.433 24.445 1 38.92 278 LYS A C 1
ATOM 2196 O O . LYS A 1 278 ? -34.58 -20.859 25.535 1 39.86 278 LYS A O 1
ATOM 2202 N N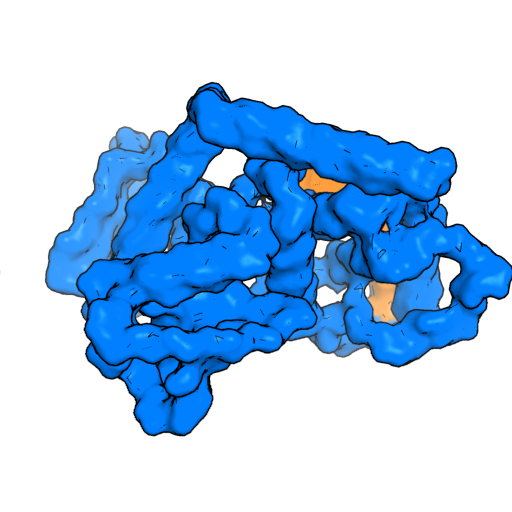 . LYS A 1 279 ? -33.489 -22.231 24.117 1 38.37 279 LYS A N 1
ATOM 2203 C CA . LYS A 1 279 ? -32.353 -22.435 25.015 1 39.1 279 LYS A CA 1
ATOM 2204 C C . LYS A 1 279 ? -31.38 -21.239 25.05 1 38.56 279 LYS A C 1
ATOM 2205 O O . LYS A 1 279 ? -30.516 -21.18 25.923 1 39.43 279 LYS A O 1
ATOM 2211 N N . ILE A 1 280 ? -31.519 -20.291 24.106 1 36.51 280 ILE A N 1
ATOM 2212 C CA . ILE A 1 280 ? -30.707 -19.09 24.061 1 35.44 280 ILE A CA 1
ATOM 2213 C C . ILE A 1 280 ? -31.539 -17.976 24.698 1 33.81 280 ILE A C 1
ATOM 2214 O O . ILE A 1 280 ? -32.706 -17.788 24.355 1 34.03 280 ILE A O 1
ATOM 2219 N N . ASP A 1 281 ? -30.957 -17.285 25.673 1 32.32 281 ASP A N 1
ATOM 2220 C CA . ASP A 1 281 ? -31.656 -16.222 26.364 1 31.37 281 ASP A CA 1
ATOM 2221 C C . ASP A 1 281 ? -31.989 -15.052 25.434 1 29.48 281 ASP A C 1
ATOM 2222 O O . ASP A 1 281 ? -31.226 -14.724 24.536 1 29.29 281 ASP A O 1
ATOM 2227 N N . VAL A 1 282 ? -33.096 -14.372 25.715 1 28.24 282 VAL A N 1
ATOM 2228 C CA . VAL A 1 282 ? -33.471 -13.134 25.028 1 28.19 282 VAL A CA 1
ATOM 2229 C C . VAL A 1 282 ? -32.399 -12.089 25.421 1 26.97 282 VAL A C 1
ATOM 2230 O O . VAL A 1 282 ? -31.904 -12.114 26.568 1 27.25 282 VAL A O 1
ATOM 2234 N N . PHE A 1 283 ? -31.979 -11.253 24.469 1 24.98 283 PHE A N 1
ATOM 2235 C CA . PHE A 1 283 ? -30.95 -10.261 24.745 1 23.33 283 PHE A CA 1
ATOM 2236 C C . PHE A 1 283 ? -31.513 -8.863 24.618 1 22.16 283 PHE A C 1
ATOM 2237 O O . PHE A 1 283 ? -31.982 -8.473 23.544 1 21.96 283 PHE A O 1
ATOM 2245 N N . LYS A 1 284 ? -31.47 -8.1 25.719 1 20.92 284 LYS A N 1
ATOM 2246 C CA . LYS A 1 284 ? -31.967 -6.746 25.724 1 20.51 284 LYS A CA 1
ATOM 2247 C C . LYS A 1 284 ? -30.812 -5.751 25.873 1 20.96 284 LYS A C 1
ATOM 2248 O O . LYS A 1 284 ? -29.857 -5.996 26.618 1 21.93 284 LYS A O 1
ATOM 2254 N N . PHE A 1 285 ? -30.906 -4.622 25.185 1 20.34 285 PHE A N 1
ATOM 2255 C CA . PHE A 1 285 ? -29.893 -3.574 25.297 1 20.54 285 PHE A CA 1
ATOM 2256 C C . PHE A 1 285 ? -30.489 -2.209 24.999 1 21.44 285 PHE A C 1
ATOM 2257 O O . PHE A 1 285 ? -31.565 -2.109 24.384 1 21.84 285 PHE A O 1
ATOM 2265 N N . ASN A 1 286 ? -29.799 -1.153 25.426 1 21.86 286 ASN A N 1
ATOM 2266 C CA . ASN A 1 286 ? -30.208 0.218 25.182 1 23.41 286 ASN A CA 1
ATOM 2267 C C . ASN A 1 286 ? -29.235 0.951 24.294 1 22.78 286 ASN A C 1
ATOM 2268 O O . ASN A 1 286 ? -28.018 0.694 24.329 1 21.96 286 ASN A O 1
ATOM 2273 N N . SER A 1 287 ? -29.755 1.918 23.535 1 22.67 287 SER A N 1
ATOM 2274 C CA . SER A 1 287 ? -28.978 2.804 22.669 1 24.45 287 SER A CA 1
ATOM 2275 C C . SER A 1 287 ? -29.559 4.219 22.9 1 25.82 287 SER A C 1
ATOM 2276 O O . SER A 1 287 ? -30.779 4.414 22.821 1 25.39 287 SER A O 1
ATOM 2279 N N A SER A 1 288 ? -28.694 5.187 23.226 0.5 26.46 288 SER A N 1
ATOM 2280 N N B SER A 1 288 ? -28.701 5.184 23.245 0.5 26.48 288 SER A N 1
ATOM 2281 C CA A SER A 1 288 ? -29.104 6.524 23.672 0.5 27.09 288 SER A CA 1
ATOM 2282 C CA B SER A 1 288 ? -29.145 6.518 23.665 0.5 27.11 288 SER A CA 1
ATOM 2283 C C A SER A 1 288 ? -29.674 7.512 22.643 0.5 27.89 288 SER A C 1
ATOM 2284 C C B SER A 1 288 ? -29.771 7.445 22.616 0.5 27.89 288 SER A C 1
ATOM 2285 O O A SER A 1 288 ? -30.407 8.409 23.063 0.5 28.84 288 SER A O 1
ATOM 2286 O O B SER A 1 288 ? -30.642 8.234 22.992 0.5 28.78 288 SER A O 1
ATOM 2291 N N . LYS A 1 289 ? -29.328 7.418 21.352 1 27.49 289 LYS A N 1
ATOM 2292 C CA . LYS A 1 289 ? -29.821 8.385 20.367 1 27.56 289 LYS A CA 1
ATOM 2293 C C . LYS A 1 289 ? -30.955 7.875 19.491 1 28.07 289 LYS A C 1
ATOM 2294 O O . LYS A 1 289 ? -30.782 6.879 18.795 1 26.93 289 LYS A O 1
ATOM 2300 N N . LEU A 1 290 ? -32.089 8.588 19.492 1 28.58 290 LEU A N 1
ATOM 2301 C CA . LEU A 1 290 ? -33.241 8.203 18.68 1 29.82 290 LEU A CA 1
ATOM 2302 C C . LEU A 1 290 ? -32.921 8.098 17.195 1 28.95 290 LEU A C 1
ATOM 2303 O O . LEU A 1 290 ? -33.339 7.13 16.557 1 28.99 290 LEU A O 1
ATOM 2308 N N . ARG A 1 291 ? -32.167 9.061 16.647 1 28.48 291 ARG A N 1
ATOM 2309 C CA . ARG A 1 291 ? -31.81 9.058 15.223 1 28.66 291 ARG A CA 1
ATOM 2310 C C . ARG A 1 291 ? -30.958 7.82 14.892 1 27.64 291 ARG A C 1
ATOM 2311 O O . ARG A 1 291 ? -31.165 7.181 13.853 1 27.98 291 ARG A O 1
ATOM 2319 N N . VAL A 1 292 ? -30.047 7.444 15.808 1 26.44 292 VAL A N 1
ATOM 2320 C CA . VAL A 1 292 ? -29.227 6.25 15.602 1 25.72 292 VAL A CA 1
ATOM 2321 C C . VAL A 1 292 ? -30.103 4.986 15.685 1 23.19 292 VAL A C 1
ATOM 2322 O O . VAL A 1 292 ? -29.96 4.082 14.861 1 22.49 292 VAL A O 1
ATOM 2326 N N . ASN A 1 293 ? -31.053 4.956 16.617 1 21.73 293 ASN A N 1
ATOM 2327 C CA . ASN A 1 293 ? -31.944 3.802 16.763 1 21.07 293 ASN A CA 1
ATOM 2328 C C . ASN A 1 293 ? -32.77 3.539 15.528 1 21.38 293 AS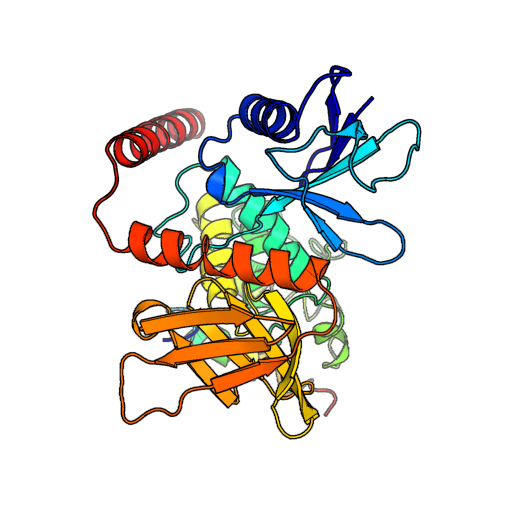N A C 1
ATOM 2329 O O . ASN A 1 293 ? -32.939 2.371 15.123 1 22.29 293 ASN A O 1
ATOM 2334 N N . LYS A 1 294 ? -33.199 4.607 14.857 1 21.25 294 LYS A N 1
ATOM 2335 C CA . LYS A 1 294 ? -33.946 4.463 13.603 1 22.24 294 LYS A CA 1
ATOM 2336 C C . LYS A 1 294 ? -33.028 3.849 12.529 1 21.16 294 LYS A C 1
ATOM 2337 O O . LYS A 1 294 ? -33.465 2.97 11.769 1 21.02 294 LYS A O 1
ATOM 2343 N N . LEU A 1 295 ? -31.76 4.284 12.486 1 20.56 295 LEU A N 1
ATOM 2344 C CA . LEU A 1 295 ? -30.774 3.745 11.537 1 20.4 295 LEU A CA 1
ATOM 2345 C C . LEU A 1 295 ? -30.519 2.262 11.835 1 18.98 295 LEU A C 1
ATOM 2346 O O . LEU A 1 295 ? -30.528 1.439 10.907 1 19.2 295 LEU A O 1
ATOM 2351 N N . ILE A 1 296 ? -30.319 1.894 13.112 1 17.74 296 ILE A N 1
ATOM 2352 C CA . ILE A 1 296 ? -30.128 0.473 13.494 1 17.6 296 ILE A CA 1
ATOM 2353 C C . ILE A 1 296 ? -31.299 -0.383 12.972 1 18.76 296 ILE A C 1
ATOM 2354 O O . ILE A 1 296 ? -31.078 -1.408 12.33 1 18.06 296 ILE A O 1
ATOM 2359 N N . LEU A 1 297 ? -32.542 0.083 13.207 1 18.82 297 LEU A N 1
ATOM 2360 C CA . LEU A 1 297 ? -33.717 -0.68 12.751 1 19.9 297 LEU A CA 1
ATOM 2361 C C . LEU A 1 297 ? -33.749 -0.781 11.254 1 18.99 297 LEU A C 1
ATOM 2362 O O . LEU A 1 297 ? -33.989 -1.875 10.743 1 19.92 297 LEU A O 1
ATOM 2367 N N . GLN A 1 298 ? -33.435 0.315 10.531 1 18.53 298 GLN A N 1
ATOM 2368 C CA . GLN A 1 298 ? -33.392 0.263 9.064 1 19.96 298 GLN A CA 1
ATOM 2369 C C . GLN A 1 298 ? -32.361 -0.728 8.561 1 19.04 298 GLN A C 1
ATOM 2370 O O . GLN A 1 298 ? -32.658 -1.508 7.646 1 18.77 298 GLN A O 1
ATOM 2376 N N . LEU A 1 299 ? -31.165 -0.745 9.187 1 17.51 299 LEU A N 1
ATOM 2377 C CA . LEU A 1 299 ? -30.137 -1.698 8.766 1 17.35 299 LEU A CA 1
ATOM 2378 C C . LEU A 1 299 ? -30.555 -3.117 9.1 1 16.76 299 LEU A C 1
ATOM 2379 O O . LEU A 1 299 ? -30.237 -4.017 8.317 1 16.56 299 LEU A O 1
ATOM 2384 N N . CYS A 1 300 ? -31.301 -3.337 10.207 1 16.03 300 CYS A N 1
ATOM 2385 C CA . CYS A 1 300 ? -31.74 -4.702 10.539 1 16.21 300 CYS A CA 1
ATOM 2386 C C . CYS A 1 300 ? -32.705 -5.192 9.478 1 16.65 300 CYS A C 1
ATOM 2387 O O . CYS A 1 300 ? -32.557 -6.312 8.976 1 17.02 300 CYS A O 1
ATOM 2390 N N . ILE A 1 301 ? -33.728 -4.383 9.184 1 16.97 301 ILE A N 1
ATOM 2391 C CA . ILE A 1 301 ? -34.766 -4.822 8.241 1 17.57 301 ILE A CA 1
ATOM 2392 C C . ILE A 1 301 ? -34.174 -5.152 6.872 1 18.03 301 ILE A C 1
ATOM 2393 O O . ILE A 1 301 ? -34.426 -6.25 6.34 1 18.16 301 ILE A O 1
ATOM 2398 N N . GLU A 1 302 ? -33.366 -4.231 6.305 1 17.69 302 GLU A N 1
ATOM 2399 C CA A GLU A 1 302 ? -32.84 -4.454 4.96 0.5 17.96 302 GLU A CA 1
ATOM 2400 C CA B GLU A 1 302 ? -32.837 -4.44 4.968 0.5 17.51 302 GLU A CA 1
ATOM 2401 C C . GLU A 1 302 ? -31.784 -5.548 4.926 1 16.98 302 GLU A C 1
ATOM 2402 O O . GLU A 1 302 ? -31.759 -6.323 3.963 1 17.37 302 GLU A O 1
ATOM 2413 N N . ASN A 1 303 ? -30.919 -5.673 5.988 1 15.77 303 ASN A N 1
ATOM 2414 C CA . ASN A 1 303 ? -29.961 -6.781 5.967 1 15.74 303 ASN A CA 1
ATOM 2415 C C . ASN A 1 303 ? -30.722 -8.112 6.067 1 16.86 303 ASN A C 1
ATOM 2416 O O . ASN A 1 303 ? -30.387 -9.063 5.348 1 17.3 303 ASN A O 1
ATOM 2421 N N . HIS A 1 304 ? -31.804 -8.152 6.879 1 16.68 304 HIS A N 1
ATOM 2422 C CA . HIS A 1 304 ? -32.546 -9.408 6.987 1 16.53 304 HIS A CA 1
ATOM 2423 C C . HIS A 1 304 ? -33.23 -9.725 5.657 1 16.82 304 HIS A C 1
ATOM 2424 O O . HIS A 1 304 ? -33.146 -10.855 5.191 1 17.12 304 HIS A O 1
ATOM 2431 N N . ASP A 1 305 ? -33.764 -8.719 4.984 1 17.08 305 ASP A N 1
ATOM 2432 C CA . ASP A 1 305 ? -34.421 -8.929 3.681 1 17.35 305 ASP A CA 1
ATOM 2433 C C . ASP A 1 305 ? -33.395 -9.467 2.669 1 17.2 305 ASP A C 1
ATOM 2434 O O . ASP A 1 305 ? -33.665 -10.464 1.984 1 16.25 305 ASP A O 1
ATOM 2439 N N . LEU A 1 306 ? -32.195 -8.826 2.592 1 16.51 306 LEU A N 1
ATOM 2440 C CA . LEU A 1 306 ? -31.159 -9.26 1.652 1 17.71 306 LEU A CA 1
ATOM 2441 C C . LEU A 1 306 ? -30.656 -10.673 1.964 1 17.07 306 LEU A C 1
ATOM 2442 O O . LEU A 1 306 ? -30.396 -11.446 1.035 1 17.2 306 LEU A O 1
ATOM 2447 N N . PHE A 1 307 ? -30.604 -11.039 3.243 1 16.16 307 PHE A N 1
ATOM 2448 C CA . PHE A 1 307 ? -30.215 -12.388 3.687 1 16.77 307 PHE A CA 1
ATOM 2449 C C . PHE A 1 307 ? -31.186 -13.418 3.124 1 17.59 307 PHE A C 1
ATOM 2450 O O . PHE A 1 307 ? -30.754 -14.468 2.613 1 17.44 307 PHE A O 1
ATOM 2458 N N . MET A 1 308 ? -32.493 -13.134 3.215 1 17.49 308 MET A N 1
ATOM 2459 C CA . MET A 1 308 ? -33.504 -14.047 2.678 1 19.36 308 MET A CA 1
ATOM 2460 C C . MET A 1 308 ? -33.412 -14.089 1.159 1 19.38 308 MET A C 1
ATOM 2461 O O . MET A 1 308 ? -33.462 -15.165 0.564 1 19.81 308 MET A O 1
ATOM 2466 N N . ARG A 1 309 ? -33.276 -12.92 0.521 1 18.06 309 ARG A N 1
ATOM 2467 C CA . ARG A 1 309 ? -33.275 -12.855 -0.948 1 19.42 309 ARG A CA 1
ATOM 2468 C C . ARG A 1 309 ? -32.156 -13.673 -1.584 1 19.64 309 ARG A C 1
ATOM 2469 O O . ARG A 1 309 ? -32.391 -14.345 -2.594 1 21.46 309 ARG A O 1
ATOM 2477 N N . ARG A 1 310 ? -30.945 -13.631 -1.012 1 18.78 310 ARG A N 1
ATOM 2478 C CA . ARG A 1 310 ? -29.819 -14.372 -1.612 1 18.92 310 ARG A CA 1
ATOM 2479 C C . ARG A 1 310 ? -29.92 -15.897 -1.419 1 19.89 310 ARG A C 1
ATOM 2480 O O . ARG A 1 310 ? -29.153 -16.644 -2.04 1 21.26 310 ARG A O 1
ATOM 2488 N N . ARG A 1 311 ? -30.857 -16.345 -0.588 1 19.55 311 ARG A N 1
ATOM 2489 C CA . ARG A 1 311 ? -31.101 -17.762 -0.35 1 20.42 311 ARG A CA 1
ATOM 2490 C C . ARG A 1 311 ? -32.241 -18.343 -1.189 1 22.98 311 ARG A C 1
ATOM 2491 O O . ARG A 1 311 ? -32.571 -19.516 -1.05 1 24.09 311 ARG A O 1
ATOM 2499 N N . LYS A 1 312 ? -32.871 -17.514 -2.017 1 22.68 312 LYS A N 1
ATOM 2500 C CA . LYS A 1 312 ? -33.948 -17.94 -2.906 1 23.71 312 LYS A CA 1
ATOM 2501 C C . LYS A 1 312 ? -33.476 -17.806 -4.35 1 23.96 312 LYS A C 1
ATOM 2502 O O . LYS A 1 312 ? -32.519 -17.083 -4.639 1 22.83 312 LYS A O 1
ATOM 2508 N N . ALA A 1 313 ? -34.138 -18.531 -5.284 1 24.64 313 ALA A N 1
ATOM 2509 C CA . ALA A 1 313 ? -33.748 -18.458 -6.696 1 25.93 313 ALA A CA 1
ATOM 2510 C C . ALA A 1 313 ? -33.788 -17.021 -7.232 1 26.46 313 ALA A C 1
ATOM 2511 O O . ALA A 1 313 ? -34.572 -16.216 -6.76 1 26.43 313 ALA A O 1
ATOM 2513 N N . ASP A 1 314 ? -32.923 -16.694 -8.195 1 26.83 314 ASP A N 1
ATOM 2514 C CA . ASP A 1 314 ? -32.878 -15.355 -8.782 1 28.03 314 ASP A CA 1
ATOM 2515 C C . ASP A 1 314 ? -34.237 -14.931 -9.322 1 29.96 314 ASP A C 1
ATOM 2516 O O . ASP A 1 314 ? -34.932 -15.737 -9.935 1 30.81 314 ASP A O 1
ATOM 2521 N N . SER A 1 315 ? -34.598 -13.68 -9.101 1 31.04 315 SER A N 1
ATOM 2522 C CA . SER A 1 315 ? -35.804 -13.105 -9.699 1 32.44 315 SER A CA 1
ATOM 2523 C C . SER A 1 315 ? -35.581 -13.021 -11.227 1 33.12 315 SER A C 1
ATOM 2524 O O . SER A 1 315 ? -34.43 -13.087 -11.69 1 33.1 315 SER A O 1
ATOM 2527 N N . LEU A 1 316 ? -36.662 -12.854 -12.018 1 33.3 316 LEU A N 1
ATOM 2528 C CA . LEU A 1 316 ? -36.497 -12.729 -13.474 1 33.76 316 LEU A CA 1
ATOM 2529 C C . LEU A 1 316 ? -35.628 -11.489 -13.822 1 33.45 316 LEU A C 1
ATOM 2530 O O . LEU A 1 316 ? -34.795 -11.556 -14.727 1 33.22 316 LEU A O 1
ATOM 2535 N N . GLU A 1 317 ? -35.742 -10.415 -13.024 1 33.33 317 GLU A N 1
ATOM 2536 C CA . GLU A 1 317 ? -34.956 -9.192 -13.178 1 33.33 317 GLU A CA 1
ATOM 2537 C C . GLU A 1 317 ? -33.455 -9.49 -13.016 1 32.52 317 GLU A C 1
ATOM 2538 O O . GLU A 1 317 ? -32.636 -9.013 -13.805 1 32.37 317 GLU A O 1
ATOM 2544 N N . VAL A 1 318 ? -33.099 -10.305 -12.007 1 31.33 318 VAL A N 1
ATOM 2545 C CA . VAL A 1 318 ? -31.698 -10.662 -11.775 1 31.02 318 VAL A CA 1
ATOM 2546 C C . VAL A 1 318 ? -31.21 -11.574 -12.889 1 30.76 318 VAL A C 1
ATOM 2547 O O . VAL A 1 318 ? -30.114 -11.374 -13.414 1 30.14 318 VAL A O 1
ATOM 2551 N N . GLN A 1 319 ? -32.042 -12.536 -13.305 1 31.49 319 GLN A N 1
ATOM 2552 C CA . GLN A 1 319 ? -31.687 -13.456 -14.386 1 32.81 319 GLN A CA 1
ATOM 2553 C C . GLN A 1 319 ? -31.345 -12.691 -15.684 1 32.94 319 GLN A C 1
ATOM 2554 O O . GLN A 1 319 ? -30.341 -12.989 -16.342 1 33.83 319 GLN A O 1
ATOM 2560 N N . GLN A 1 320 ? -32.151 -11.672 -15.997 1 32.08 320 GLN A N 1
ATOM 2561 C CA . GLN A 1 320 ? -31.944 -10.834 -17.168 1 32.03 320 GLN A CA 1
ATOM 2562 C C . GLN A 1 320 ? -30.732 -9.923 -16.992 1 31.69 320 GLN A C 1
ATOM 2563 O O . GLN A 1 320 ? -29.976 -9.734 -17.943 1 31.86 320 GLN A O 1
ATOM 2569 N N . MET A 1 321 ? -30.503 -9.406 -15.767 1 30.86 321 MET A N 1
ATOM 2570 C CA . MET A 1 321 ? -29.33 -8.57 -15.511 1 30.51 321 MET A CA 1
ATOM 2571 C C . MET A 1 321 ? -28.053 -9.376 -15.727 1 30.11 321 MET A C 1
ATOM 2572 O O . MET A 1 321 ? -27.098 -8.861 -16.298 1 30.53 321 MET A O 1
ATOM 2577 N N . LYS A 1 322 ? -28.044 -10.651 -15.302 1 28.76 322 LYS A N 1
ATOM 2578 C CA . LYS A 1 322 ? -26.89 -11.52 -15.482 1 29.09 322 LYS A CA 1
ATOM 2579 C C . LYS A 1 322 ? -26.658 -11.813 -16.962 1 30.35 322 LYS A C 1
ATOM 2580 O O . LYS A 1 322 ? -25.508 -11.877 -17.399 1 30.2 322 LYS A O 1
ATOM 2586 N N . ALA A 1 323 ? -27.743 -11.995 -17.734 1 31.52 323 ALA A N 1
ATOM 2587 C CA . ALA A 1 323 ? -27.6 -12.256 -19.174 1 32.43 323 ALA A CA 1
ATOM 2588 C C . ALA A 1 323 ? -27.001 -11.027 -19.862 1 33.63 323 ALA A C 1
ATOM 2589 O O . ALA A 1 323 ? -26.115 -11.164 -20.706 1 34.13 323 ALA A O 1
ATOM 2591 N N . GLN A 1 324 ? -27.455 -9.83 -19.474 1 34.35 324 GLN A N 1
ATOM 2592 C CA A GLN A 1 324 ? -26.935 -8.598 -20.048 0.5 35.26 324 GLN A CA 1
ATOM 2593 C CA B GLN A 1 324 ? -26.953 -8.569 -20.016 0.5 35.06 324 GLN A CA 1
ATOM 2594 C C . GLN A 1 324 ? -25.475 -8.372 -19.654 1 35.65 324 GLN A C 1
ATOM 2595 O O . GLN A 1 324 ? -24.673 -7.974 -20.501 1 35.53 324 GLN A O 1
ATOM 2606 N N . ALA A 1 325 ? -25.104 -8.676 -18.394 1 35.45 325 ALA A N 1
ATOM 2607 C CA . ALA A 1 325 ? -23.713 -8.528 -17.959 1 35.88 325 ALA A CA 1
ATOM 2608 C C . ALA A 1 325 ? -22.811 -9.5 -18.728 1 36.93 325 ALA A C 1
ATOM 2609 O O . ALA A 1 325 ? -21.686 -9.137 -19.078 1 36.86 325 ALA A O 1
ATOM 2611 N N . ARG A 1 326 ? -23.317 -10.714 -19.027 1 37.43 326 ARG A N 1
ATOM 2612 C CA . ARG A 1 326 ? -22.582 -11.706 -19.806 1 39.13 326 ARG A CA 1
ATOM 2613 C C . ARG A 1 326 ? -22.328 -11.199 -21.233 1 39.86 326 ARG A C 1
ATOM 2614 O O . ARG A 1 326 ? -21.232 -11.404 -21.758 1 39.98 326 ARG A O 1
ATOM 2622 N N . GLU A 1 327 ? -23.328 -10.548 -21.847 0 44.09 327 GLU A N 1
ATOM 2623 C CA . GLU A 1 327 ? -23.206 -9.999 -23.195 0 46.1 327 GLU A CA 1
ATOM 2624 C C . GLU A 1 327 ? -22.221 -8.832 -23.231 0 47.43 327 GLU A C 1
ATOM 2625 O O . GLU A 1 327 ? -21.497 -8.68 -24.211 0 47.81 327 GLU A O 1
ATOM 2631 N N . GLU A 1 328 ? -22.187 -8.016 -22.165 1 50.29 328 GLU A N 1
ATOM 2632 C CA . GLU A 1 328 ? -21.255 -6.893 -22.058 1 50.96 328 GLU A CA 1
ATOM 2633 C C . GLU A 1 328 ? -19.819 -7.408 -21.927 1 51.16 328 GLU A C 1
ATOM 2634 O O . GLU A 1 328 ? -18.925 -6.916 -22.619 1 50.91 328 GLU A O 1
ATOM 2640 N N . LYS A 1 329 ? -19.606 -8.422 -21.075 1 51.37 329 LYS A N 1
ATOM 2641 C CA . LYS A 1 329 ? -18.288 -9.023 -20.877 1 52.37 329 LYS A CA 1
ATOM 2642 C C . LYS A 1 329 ? -17.78 -9.646 -22.186 1 53.43 329 LYS A C 1
ATOM 2643 O O . LYS A 1 329 ? -16.604 -9.491 -22.523 1 53.93 329 LYS A O 1
ATOM 2649 N N . ALA A 1 330 ? -18.668 -10.317 -22.938 1 53.47 330 ALA A N 1
ATOM 2650 C CA . ALA A 1 330 ? -18.298 -10.933 -24.214 1 54.35 330 ALA A CA 1
ATOM 2651 C C . ALA A 1 330 ? -18.056 -9.89 -25.313 1 55.01 330 ALA A C 1
ATOM 2652 O O . ALA A 1 330 ? -17.266 -10.14 -26.22 1 55.54 330 ALA A O 1
ATOM 2654 N N . ARG A 1 331 ? -18.739 -8.739 -25.242 1 54.96 331 ARG A N 1
ATOM 2655 C CA . ARG A 1 331 ? -18.569 -7.643 -26.197 1 55.68 331 ARG A CA 1
ATOM 2656 C C . ARG A 1 331 ? -17.174 -7.033 -26.018 1 56.07 331 ARG A C 1
ATOM 2657 O O . ARG A 1 331 ? -16.487 -6.759 -27.003 1 56.03 331 ARG A O 1
ATOM 2665 N N . LYS A 1 332 ? -16.755 -6.835 -24.756 1 56.09 332 LYS A N 1
ATOM 2666 C CA . LYS A 1 332 ? -15.448 -6.276 -24.431 1 56.6 332 LYS A CA 1
ATOM 2667 C C . LYS A 1 332 ? -14.314 -7.253 -24.738 1 56.99 332 LYS A C 1
ATOM 2668 O O . LYS A 1 332 ? -13.229 -6.821 -25.126 1 57.04 332 LYS A O 1
ATOM 2674 N N . GLN A 1 333 ? -14.561 -8.56 -24.567 0 60.54 333 GLN A N 1
ATOM 2675 C CA . GLN A 1 333 ? -13.567 -9.603 -24.824 0 61.57 333 GLN A CA 1
ATOM 2676 C C . GLN A 1 333 ? -13.259 -9.751 -26.319 0 62 333 GLN A C 1
ATOM 2677 O O . GLN A 1 333 ? -12.134 -10.092 -26.682 0 62.22 333 GLN A O 1
ATOM 2683 N N . MET A 1 334 ? -14.251 -9.489 -27.183 0 71.56 334 MET A N 1
ATOM 2684 C CA . MET A 1 334 ? -14.087 -9.572 -28.634 0 73.2 334 MET A CA 1
ATOM 2685 C C . MET A 1 334 ? -13.124 -8.49 -29.141 0 74.39 334 MET A C 1
ATOM 2686 O O . MET A 1 334 ? -12.341 -8.74 -30.056 0 74.46 334 MET A O 1
ATOM 2691 N N . GLU A 1 335 ? -13.169 -7.298 -28.531 1 79.26 335 GLU A N 1
ATOM 2692 C CA . GLU A 1 335 ? -12.297 -6.184 -28.895 1 79.78 335 GLU A CA 1
ATOM 2693 C C . GLU A 1 335 ? -10.847 -6.429 -28.471 1 79.98 335 GLU A C 1
ATOM 2694 O O . GLU A 1 335 ? -9.926 -6.001 -29.162 1 80.03 335 GLU A O 1
ATOM 2700 N N . ARG A 1 336 ? -10.641 -7.127 -27.35 0 93.03 336 ARG A N 1
ATOM 2701 C CA . ARG A 1 336 ? -9.296 -7.421 -26.863 0 93.64 336 ARG A CA 1
ATOM 2702 C C . ARG A 1 336 ? -8.657 -8.573 -27.635 0 94.04 336 ARG A C 1
ATOM 2703 O O . ARG A 1 336 ? -7.452 -8.557 -27.877 0 94.12 336 ARG A O 1
ATOM 2711 N N . GLN A 1 337 ? -9.458 -9.571 -28.024 0 94.12 337 GLN A N 1
ATOM 2712 C CA . GLN A 1 337 ? -8.949 -10.716 -28.772 0 94.75 337 GLN A CA 1
ATOM 2713 C C . GLN A 1 337 ? -9.109 -10.499 -30.273 0 95.19 337 GLN A C 1
ATOM 2714 O O . GLN A 1 337 ? -8.821 -9.415 -30.775 0 95.35 337 GLN A O 1
ATOM 2720 N N . PRO B 2 1 ? -14.033 -22.406 4.787 1 43.69 69 PRO B N 1
ATOM 2721 C CA . PRO B 2 1 ? -13.081 -21.867 5.761 1 42.92 69 PRO B CA 1
ATOM 2722 C C . PRO B 2 1 ? -12.699 -20.42 5.477 1 41.12 69 PRO B C 1
ATOM 2723 O O . PRO B 2 1 ? -12.864 -19.924 4.355 1 41.65 69 PRO B O 1
ATOM 2727 N N . LYS B 2 2 ? -12.145 -19.75 6.49 1 38.67 70 LYS B N 1
ATOM 2728 C CA . LYS B 2 2 ? -11.736 -18.368 6.359 1 37.38 70 LYS B CA 1
ATOM 2729 C C . LYS B 2 2 ? -10.605 -18.238 5.349 1 36.14 70 LYS B C 1
ATOM 2730 O O . LYS B 2 2 ? -9.662 -19.041 5.367 1 37.12 70 LYS B O 1
ATOM 2736 N N . PHE B 2 3 ? -10.73 -17.258 4.443 1 33.4 71 PHE B N 1
ATOM 2737 C CA . PHE B 2 3 ? -9.785 -16.977 3.358 1 31.91 71 PHE B CA 1
ATOM 2738 C C . PHE B 2 3 ? -9.697 -18.108 2.3 1 31.43 71 PHE B C 1
ATOM 2739 O O . PHE B 2 3 ? -8.729 -18.165 1.534 1 31.48 71 PHE B O 1
ATOM 2747 N N . GLY B 2 4 ? -10.743 -18.928 2.22 1 30.2 72 GLY B N 1
ATOM 2748 C CA . GLY B 2 4 ? -10.904 -19.988 1.233 1 30.53 72 GLY B CA 1
ATOM 2749 C C . GLY B 2 4 ? -9.667 -20.694 0.745 1 29.93 72 GLY B C 1
ATOM 2750 O O . GLY B 2 4 ? -8.961 -21.326 1.535 1 31.54 72 GLY B O 1
ATOM 2751 N N . THR B 2 5 ? -9.37 -20.546 -0.55 1 28.39 73 THR B N 1
ATOM 2752 C CA . THR B 2 5 ? -8.249 -21.228 -1.175 1 27.92 73 THR B CA 1
ATOM 2753 C C . THR B 2 5 ? -6.937 -20.483 -1.002 1 24.77 73 THR B C 1
ATOM 2754 O O . THR B 2 5 ? -5.969 -20.86 -1.654 1 25.29 73 THR B O 1
ATOM 2758 N N . HIS B 2 6 ? -6.862 -19.474 -0.085 1 21.4 74 HIS B N 1
ATOM 2759 C CA . HIS B 2 6 ? -5.614 -18.728 0.077 1 19.64 74 HIS B CA 1
ATOM 2760 C C . HIS B 2 6 ? -4.831 -19.064 1.326 1 18.48 74 HIS B C 1
ATOM 2761 O O . HIS B 2 6 ? -3.873 -18.341 1.65 1 18.51 74 HIS B O 1
ATOM 2768 N N . HIS B 2 7 ? -5.217 -20.133 2.051 1 18.26 75 HIS B N 1
ATOM 2769 C CA . HIS B 2 7 ? -4.527 -20.464 3.285 1 18.83 75 HIS B CA 1
ATOM 2770 C C . HIS B 2 7 ? -3.024 -20.715 3.102 1 18.87 75 HIS B C 1
ATOM 2771 O O . HIS B 2 7 ? -2.223 -20.266 3.918 1 19.62 75 HIS B O 1
ATOM 2778 N N . LYS B 2 8 ? -2.653 -21.455 2.065 1 18.42 76 LYS B N 1
ATOM 2779 C CA . LYS B 2 8 ? -1.249 -21.801 1.849 1 18.66 76 LYS B CA 1
ATOM 2780 C C . LYS B 2 8 ? -0.389 -20.55 1.649 1 18.5 76 LYS B C 1
ATOM 2781 O O . LYS B 2 8 ? 0.658 -20.424 2.286 1 19.95 76 LYS B O 1
ATOM 2787 N N . ALA B 2 9 ? -0.886 -19.593 0.837 1 17.62 77 ALA B N 1
ATOM 2788 C CA . ALA B 2 9 ? -0.153 -18.36 0.57 1 18.37 77 ALA B CA 1
ATOM 2789 C C . ALA B 2 9 ? -0.109 -17.503 1.83 1 18.28 77 ALA B C 1
ATOM 2790 O O . ALA B 2 9 ? 0.946 -16.958 2.144 1 18.81 77 ALA B O 1
ATOM 2792 N N . LEU B 2 10 ? -1.235 -17.408 2.563 1 17.33 78 LEU B N 1
ATOM 2793 C CA . LEU B 2 10 ? -1.251 -16.58 3.771 1 16.94 78 LEU B CA 1
ATOM 2794 C C . LEU B 2 10 ? -0.256 -17.074 4.811 1 18.86 78 LEU B C 1
ATOM 2795 O O . LEU B 2 10 ? 0.437 -16.268 5.445 1 19.57 78 LEU B O 1
ATOM 2800 N N . GLN B 2 11 ? -0.2 -18.392 4.997 1 19.23 79 GLN B N 1
ATOM 2801 C CA . GLN B 2 11 ? 0.748 -18.975 5.959 1 20.6 79 GLN B CA 1
ATOM 2802 C C . GLN B 2 11 ? 2.198 -18.731 5.497 1 20.21 79 GLN B C 1
ATOM 2803 O O . GLN B 2 11 ? 3.039 -18.339 6.313 1 20.81 79 GLN B O 1
ATOM 2809 N N . GLU B 2 12 ? 2.499 -18.901 4.189 1 19.02 80 GLU B N 1
ATOM 2810 C CA . GLU B 2 12 ? 3.841 -18.615 3.665 1 19.53 80 GLU B CA 1
ATOM 2811 C C . GLU B 2 12 ? 4.215 -17.14 3.879 1 20.57 80 GLU B C 1
ATOM 2812 O O . GLU B 2 12 ? 5.333 -16.845 4.304 1 21.27 80 GLU B O 1
ATOM 2818 N N . ILE B 2 13 ? 3.254 -16.222 3.667 1 19.37 81 ILE B N 1
ATOM 2819 C CA . ILE B 2 13 ? 3.515 -14.801 3.89 1 19.16 81 ILE B CA 1
ATOM 2820 C C . ILE B 2 13 ? 3.79 -14.54 5.356 1 20.98 81 ILE B C 1
ATOM 2821 O O . ILE B 2 13 ? 4.768 -13.85 5.683 1 21.35 81 ILE B O 1
ATOM 2826 N N . ARG B 2 14 ? 2.985 -15.137 6.257 1 21.61 82 ARG B N 1
ATOM 2827 C CA . ARG B 2 14 ? 3.188 -15.017 7.719 1 23.4 82 ARG B CA 1
ATOM 2828 C C . ARG B 2 14 ? 4.639 -15.429 8.072 1 25 82 ARG B C 1
ATOM 2829 O O . ARG B 2 14 ? 5.322 -14.718 8.816 1 25.42 82 ARG B O 1
ATOM 2837 N N . ASN B 2 15 ? 5.113 -16.543 7.485 1 25.36 83 ASN B N 1
ATOM 2838 C CA . ASN B 2 15 ? 6.46 -17.063 7.783 1 26.53 83 ASN B CA 1
ATOM 2839 C C . ASN B 2 15 ? 7.54 -16.144 7.268 1 26.33 83 ASN B C 1
ATOM 2840 O O . ASN B 2 15 ? 8.581 -16.009 7.919 1 27.01 83 ASN B O 1
ATOM 2845 N N . SER B 2 16 ? 7.325 -15.522 6.109 1 25.37 84 SER B N 1
ATOM 2846 C CA . SER B 2 16 ? 8.293 -14.617 5.516 1 25.68 84 SER B CA 1
ATOM 2847 C C . SER B 2 16 ? 8.433 -13.305 6.322 1 24.53 84 SER B C 1
ATOM 2848 O O . SER B 2 16 ? 9.519 -12.725 6.359 1 25.15 84 SER B O 1
ATOM 2851 N N . LEU B 2 17 ? 7.351 -12.86 6.965 1 22.11 85 LEU B N 1
ATOM 2852 C CA . LEU B 2 17 ? 7.377 -11.6 7.715 1 22.01 85 LEU B CA 1
ATOM 2853 C C . LEU B 2 17 ? 7.937 -11.763 9.122 1 22.59 85 LEU B C 1
ATOM 2854 O O . LEU B 2 17 ? 8.511 -10.822 9.676 1 22.13 85 LEU B O 1
ATOM 2859 N N . LEU B 2 18 ? 7.688 -12.916 9.739 1 22.99 86 LEU B N 1
ATOM 2860 C CA . LEU B 2 18 ? 8.049 -13.176 11.129 1 23.62 86 LEU B CA 1
ATOM 2861 C C . LEU B 2 18 ? 9.461 -12.718 11.569 1 22.63 86 LEU B C 1
ATOM 2862 O O . LEU B 2 18 ? 9.553 -12.084 12.63 1 23.5 86 LEU B O 1
ATOM 2867 N N . PRO B 2 19 ? 10.548 -12.975 10.809 1 21.9 87 PRO B N 1
ATOM 2868 C CA . PRO B 2 19 ? 11.895 -12.566 11.299 1 21.21 87 PRO B CA 1
ATOM 2869 C C . PRO B 2 19 ? 12.046 -11.062 11.516 1 20.83 87 PRO B C 1
ATOM 2870 O O . PRO B 2 19 ? 12.938 -10.599 12.263 1 21.39 87 PRO B O 1
ATOM 2874 N N . PHE B 2 20 ? 11.192 -10.281 10.839 1 19.14 88 PHE B N 1
ATOM 2875 C CA . PHE B 2 20 ? 11.271 -8.837 10.883 1 19.94 88 PHE B CA 1
ATOM 2876 C C . PHE B 2 20 ? 10.246 -8.186 11.801 1 20.51 88 PHE B C 1
ATOM 2877 O O . PHE B 2 20 ? 10.144 -6.97 11.783 1 20.97 88 PHE B O 1
ATOM 2885 N N . ALA B 2 21 ? 9.493 -8.962 12.594 1 22.3 89 ALA B N 1
ATOM 2886 C CA . ALA B 2 21 ? 8.502 -8.377 13.502 1 25.22 89 ALA B CA 1
ATOM 2887 C C . ALA B 2 21 ? 9.184 -7.423 14.501 1 28.3 89 ALA B C 1
ATOM 2888 O O . ALA B 2 21 ? 10.354 -7.628 14.849 1 28.56 89 ALA B O 1
ATOM 2890 N N . ASN B 2 22 ? 8.5 -6.344 14.872 1 30.26 90 ASN B N 1
ATOM 2891 C CA . ASN B 2 22 ? 9.046 -5.403 15.852 1 34.05 90 ASN B CA 1
ATOM 2892 C C . ASN B 2 22 ? 9.107 -6.046 17.239 1 38.08 90 ASN B C 1
ATOM 2893 O O . ASN B 2 22 ? 10.052 -5.788 18.002 1 38.93 90 ASN B O 1
ATOM 2898 N N . GLU B 2 23 ? 8.067 -6.843 17.568 1 40.73 91 GLU B N 1
ATOM 2899 C CA . GLU B 2 23 ? 7.808 -7.524 18.841 1 43.75 91 GLU B CA 1
ATOM 2900 C C . GLU B 2 23 ? 7.571 -6.547 19.989 1 46.04 91 GLU B C 1
ATOM 2901 O O . GLU B 2 23 ? 6.563 -5.83 19.991 1 47.3 91 GLU B O 1
#

Sequence (338 aa):
TVRIVTMDAEMEFNCEMKWKGKDLFDLVCRTLGLRETWFFGLQYTIKDTVAWLKMDKKVLDHDVSKEEPVTFHFLAKFYPENAEEEELVQEITQHLFFLQVKKQILDDEKKIYCCPPEASSVLLASYAVQAKYGDYDPSVHKRGFLAQEELLPKKRVINLYQMTPEEMWEEERRITVWYAEHRGRARDEAEMEYLKIAQDLEMYGVNYFAIRNKKGTELLLGVDALGLHIYDPENRLTPKISFPWNEIRNISYSDKEFTIKPLDKKIDVFKFNSSSKLRVNKLILQLCIEENHDLFMRRRKADSLEVQQMKAQQAREEKARKQMERQPKFGTHHKALQEIRNSLLPFANE

Organism: Homo sapiens (NCBI:txid9606)